Protein AF-A0A0N4WKS9-F1 (afdb_monomer)

Organism: Haemonchus placei (NCBI:txid6290)

Mean predicted aligned error: 19.22 Å

Solvent-accessible surface area (backbone atoms only — not comparable to full-atom values): 12688 Å² total; per-residue (Å²): 107,76,74,49,58,55,48,52,51,50,45,50,55,39,51,50,50,43,52,51,48,72,71,38,87,86,56,56,68,67,60,47,49,54,43,50,52,53,43,54,52,49,48,48,55,43,27,72,74,67,74,45,78,83,76,62,94,86,58,83,80,77,82,77,89,78,79,95,78,81,92,74,92,78,88,84,82,89,81,89,86,85,78,92,71,67,88,81,61,82,92,56,52,62,90,81,40,46,70,61,26,50,55,45,49,39,44,75,67,53,23,43,45,85,48,94,54,88,95,45,68,45,72,28,71,66,42,44,53,55,49,51,54,53,49,54,55,50,52,57,52,45,45,76,74,69,55,77,92,81,84,76,78,89,78,73,56,67,74,60,58,61,71,44,48,86,82,36,59,91,71,39,88,45,75,61,104,51,102,74,35,90,85,66,87,82,84,59,57,61,87,94,41,80,107

Sequence (195 aa):
MAKELEIEEQIVAQGDLVRQLKGDASASEDVKKEAIDKLLRLKLTYKEITGKEYAAPGGRKQKEKKPAAEKQEKKQDAKADGKKQTKLGIEISKDENYSEWYGQVITKAEMIEYYDVSGCYVLRPWSYAIWESIQAWFDSGIKKLGVKNCYFPMFVSNAALEREKTHIADFAPEVTEQPYSSFVAWVTRAGSSDL

Secondary structure (DSSP, 8-state):
-HHHHHHHHHHHHHHHHHHHHHH-TTS-HHHHHHHHHHHHHHHHHHHHHHSS----TT-----------------------S----TTS--S-TTT-HHHHHHHHHHHTT-EEE-SSTT-EEE-HHHHHHHHHHHHHHHHHHHHTT-------S---HHHHHHTTTT-TTTGGG-SSSS--SS-----EETTEE-

InterPro domains:
  IPR000738 WHEP-TRS domain [PF00458] (7-57)
  IPR000738 WHEP-TRS domain [PS51185] (3-60)
  IPR000738 WHEP-TRS domain [SM00991] (7-68)
  IPR004499 Proline-tRNA ligase, class IIa, archaeal-type [PTHR43382] (58-195)
  IPR009068 uS15/NS1, RNA-binding domain superfamily [SSF47060] (5-57)
  IPR045864 Class II Aminoacyl-tRNA synthetase/Biotinyl protein ligase (BPL) and lipoyl protein ligase (LPL) [G3DSA:3.30.930.10] (77-180)
  IPR045864 Class II Aminoacyl-tRNA synthetase/Biotinyl protein ligase (BPL) and lipoyl protein ligase (LPL) [SSF55681] (96-175)

pLDDT: mean 73.76, std 21.73, range [28.42, 97.94]

Structure (mmCIF, N/CA/C/O backbone):
data_AF-A0A0N4WKS9-F1
#
_entry.id   AF-A0A0N4WKS9-F1
#
loop_
_atom_site.group_PDB
_atom_site.id
_atom_site.type_symbol
_atom_site.label_atom_id
_atom_site.label_alt_id
_atom_site.label_comp_id
_atom_site.label_asym_id
_atom_site.label_entity_id
_atom_site.label_seq_id
_atom_site.pdbx_PDB_ins_code
_atom_site.Cartn_x
_atom_site.Cartn_y
_atom_site.Cartn_z
_atom_site.occupancy
_atom_site.B_iso_or_equiv
_atom_site.auth_seq_id
_atom_site.auth_comp_id
_atom_site.auth_asym_id
_atom_site.auth_atom_id
_atom_site.pdbx_PDB_model_num
ATOM 1 N N . MET A 1 1 ? -14.911 35.055 29.879 1.00 56.69 1 MET A N 1
ATOM 2 C CA . MET A 1 1 ? -16.308 34.814 30.293 1.00 56.69 1 MET A CA 1
ATOM 3 C C . MET A 1 1 ? -17.311 35.279 29.234 1.00 56.69 1 MET A C 1
ATOM 5 O O . MET A 1 1 ? -17.814 34.409 28.549 1.00 56.69 1 MET A O 1
ATOM 9 N N . ALA A 1 2 ? -17.557 36.577 28.982 1.00 66.00 2 ALA A N 1
ATOM 10 C CA . ALA A 1 2 ? -18.528 36.981 27.935 1.00 66.00 2 ALA A CA 1
ATOM 11 C C . ALA A 1 2 ? -18.122 36.556 26.502 1.00 66.00 2 ALA A C 1
ATOM 13 O O . ALA A 1 2 ? -18.908 35.943 25.794 1.00 66.00 2 ALA A O 1
ATOM 14 N N . LYS A 1 3 ? -16.855 36.784 26.120 1.00 72.44 3 LYS A N 1
ATOM 15 C CA . LYS A 1 3 ? -16.305 36.379 24.807 1.00 72.44 3 LYS A CA 1
ATOM 16 C C . LYS A 1 3 ? -16.183 34.862 24.609 1.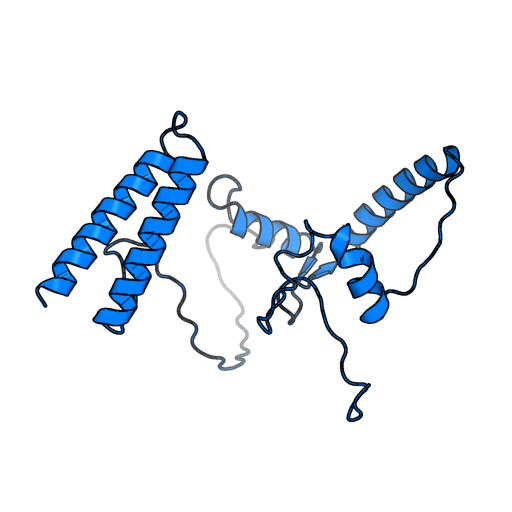00 72.44 3 LYS A C 1
ATOM 18 O O . LYS A 1 3 ? -15.998 34.405 23.495 1.00 72.44 3 LYS A O 1
ATOM 23 N N . GLU A 1 4 ? -16.215 34.097 25.694 1.00 75.31 4 GLU A N 1
ATOM 24 C CA . GLU A 1 4 ? -16.086 32.637 25.660 1.00 75.31 4 GLU A CA 1
ATOM 25 C C . GLU A 1 4 ? -17.429 32.012 25.289 1.00 75.31 4 GLU A C 1
ATOM 27 O O . GLU A 1 4 ? -17.499 31.292 24.302 1.00 75.31 4 GLU A O 1
ATOM 32 N N . LEU A 1 5 ? -18.501 32.406 25.985 1.00 75.56 5 LEU A N 1
ATOM 33 C CA . LEU A 1 5 ? -19.869 31.968 25.689 1.00 75.56 5 LEU A CA 1
ATOM 34 C C . LEU A 1 5 ? -20.301 32.319 24.255 1.00 75.56 5 LEU A C 1
ATOM 36 O O . LEU A 1 5 ? -20.922 31.501 23.586 1.00 75.56 5 LEU A O 1
ATOM 40 N N . GLU A 1 6 ? -19.915 33.497 23.757 1.00 81.31 6 GLU A N 1
ATOM 41 C CA . GLU A 1 6 ? -20.220 33.930 22.385 1.00 81.31 6 GLU A CA 1
ATOM 42 C C . GLU A 1 6 ? -19.526 33.059 21.322 1.00 81.31 6 GLU A C 1
ATOM 44 O O . GLU A 1 6 ? -20.113 32.730 20.292 1.00 81.31 6 GLU A O 1
ATOM 49 N N . ILE A 1 7 ? -18.288 32.626 21.579 1.00 83.19 7 ILE A N 1
ATOM 50 C CA . ILE A 1 7 ? -17.556 31.735 20.669 1.00 83.19 7 ILE A CA 1
ATOM 51 C C . ILE A 1 7 ? -18.105 30.308 20.747 1.00 83.19 7 ILE A C 1
ATOM 53 O O . ILE A 1 7 ? -18.199 29.639 19.719 1.00 83.19 7 ILE A O 1
ATOM 57 N N . GLU A 1 8 ? -18.508 29.839 21.929 1.00 81.56 8 GLU A N 1
ATOM 58 C CA . GLU A 1 8 ? -19.168 28.536 22.072 1.00 81.56 8 GLU A CA 1
ATOM 59 C C . GLU A 1 8 ? -20.477 28.481 21.279 1.00 81.56 8 GLU A C 1
ATOM 61 O O . GLU A 1 8 ? -20.702 27.517 20.547 1.00 81.56 8 GLU A O 1
ATOM 66 N N . GLU A 1 9 ? -21.300 29.529 21.353 1.00 83.31 9 GLU A N 1
ATOM 67 C CA . GLU A 1 9 ? -22.545 29.640 20.587 1.00 83.31 9 GLU A CA 1
ATOM 68 C C . GLU A 1 9 ? -22.283 29.641 19.072 1.00 83.31 9 GLU A C 1
ATOM 70 O O . GLU A 1 9 ? -22.940 28.912 18.324 1.00 83.31 9 GLU A O 1
ATOM 75 N N . GLN A 1 10 ? -21.252 30.363 18.615 1.00 82.94 10 GLN A N 1
ATOM 76 C CA . GLN A 1 10 ? -20.838 30.362 17.207 1.00 82.94 10 GLN A CA 1
ATOM 77 C C . GLN A 1 10 ? -20.326 28.993 16.739 1.00 82.94 10 GLN A C 1
ATOM 79 O O . GLN A 1 10 ? -20.616 28.582 15.614 1.00 82.94 10 GLN A O 1
ATOM 84 N N . ILE A 1 11 ? -19.596 28.255 17.582 1.00 84.75 11 ILE A N 1
ATOM 85 C CA . ILE A 1 11 ? -19.130 26.900 17.252 1.00 84.75 11 ILE A CA 1
ATOM 86 C C . ILE A 1 11 ? -20.309 25.929 17.139 1.00 84.75 11 ILE A C 1
ATOM 88 O O . ILE A 1 11 ? -20.314 25.091 16.232 1.00 84.75 11 ILE A O 1
ATOM 92 N N . VAL A 1 12 ? -21.306 26.031 18.024 1.00 85.06 12 VAL A N 1
ATOM 93 C CA . VAL A 1 12 ? -22.519 25.199 17.964 1.00 85.06 12 VAL A CA 1
ATOM 94 C C . VAL A 1 12 ? -23.309 25.505 16.694 1.00 85.06 12 VAL A C 1
ATOM 96 O O . VAL A 1 12 ? -23.555 24.593 15.903 1.00 85.06 12 VAL A O 1
ATOM 99 N N . ALA A 1 13 ? -23.618 26.780 16.445 1.00 85.06 13 ALA A N 1
ATOM 100 C CA . ALA A 1 13 ? -24.379 27.210 15.274 1.00 85.06 13 ALA A CA 1
ATOM 101 C C . ALA A 1 13 ? -23.690 26.807 13.958 1.00 85.06 13 ALA A C 1
ATOM 103 O O . ALA A 1 13 ? -24.323 26.254 13.056 1.00 85.06 13 ALA A O 1
ATOM 104 N N . GLN A 1 14 ? -22.370 27.002 13.866 1.00 85.12 14 GLN A N 1
ATOM 105 C CA . GLN A 1 14 ? -21.601 26.616 12.685 1.00 85.12 14 GLN A CA 1
ATOM 106 C C . GLN A 1 14 ? -21.491 25.089 12.539 1.00 85.12 14 GLN A C 1
ATOM 108 O O . GLN A 1 14 ? -21.496 24.567 11.423 1.00 85.12 14 GLN A O 1
ATOM 113 N N . GLY A 1 15 ? -21.422 24.346 13.646 1.00 85.94 15 GLY A N 1
ATOM 114 C CA . GLY A 1 15 ? -21.446 22.884 13.644 1.00 85.94 15 GLY A CA 1
ATOM 115 C C . GLY A 1 15 ? -22.772 22.306 13.136 1.00 85.94 15 GLY A C 1
ATOM 116 O O . GLY A 1 15 ? -22.772 21.296 12.427 1.00 85.94 15 GLY A O 1
ATOM 117 N N . ASP A 1 16 ? -23.893 22.951 13.453 1.00 83.75 16 ASP A N 1
ATOM 118 C CA . ASP A 1 16 ? -25.221 22.572 12.960 1.00 83.75 16 ASP A CA 1
ATOM 119 C C . ASP A 1 16 ? -25.396 22.916 11.481 1.00 83.75 16 ASP A C 1
ATOM 121 O O . ASP A 1 16 ? -25.880 22.079 10.715 1.00 83.75 16 ASP A O 1
ATOM 125 N N . LEU A 1 17 ? -24.882 24.069 11.045 1.00 82.75 17 LEU A N 1
ATOM 126 C CA . LEU A 1 17 ? -24.841 24.442 9.632 1.00 82.75 17 LEU A CA 1
ATOM 127 C C . LEU A 1 17 ? -24.030 23.434 8.800 1.00 82.75 17 LEU A C 1
ATOM 129 O O . LEU A 1 17 ? -24.482 22.991 7.748 1.00 82.75 17 LEU A O 1
ATOM 133 N N . VAL A 1 18 ? -22.863 22.994 9.287 1.00 83.62 18 VAL A N 1
ATOM 134 C CA . VAL A 1 18 ? -22.057 21.956 8.615 1.00 83.62 18 VAL A CA 1
ATOM 135 C C . VAL A 1 18 ? -22.799 20.615 8.558 1.00 83.62 18 VAL A C 1
ATOM 137 O O . VAL A 1 18 ? -22.680 19.894 7.567 1.00 83.62 18 VAL A O 1
ATOM 140 N N . ARG A 1 19 ? -23.577 20.260 9.590 1.00 82.75 19 ARG A N 1
ATOM 141 C CA . ARG A 1 19 ? -24.403 19.039 9.588 1.00 82.75 19 ARG A CA 1
ATOM 142 C C . ARG A 1 19 ? -25.545 19.120 8.574 1.00 82.75 19 ARG A C 1
ATOM 144 O O . ARG A 1 19 ? -25.772 18.142 7.867 1.00 82.75 19 ARG A O 1
ATOM 151 N N . GLN A 1 20 ? -26.201 20.273 8.456 1.00 83.12 20 GLN A N 1
ATOM 152 C CA . GLN A 1 20 ? -27.240 20.511 7.450 1.00 83.12 20 GLN A CA 1
ATOM 153 C C . GLN A 1 20 ? -26.665 20.480 6.030 1.00 83.12 20 GLN A C 1
ATOM 155 O O . GLN A 1 20 ? -27.152 19.726 5.196 1.00 83.12 20 GLN A O 1
ATOM 160 N N . LEU A 1 21 ? -25.568 21.199 5.778 1.00 84.56 21 LEU A N 1
ATOM 161 C CA . LEU A 1 21 ? -24.921 21.248 4.463 1.00 84.56 21 LEU A CA 1
ATOM 162 C C . LEU A 1 21 ? -24.329 19.901 4.030 1.00 84.56 21 LEU A C 1
ATOM 164 O O . LEU A 1 21 ? -24.223 19.637 2.839 1.00 84.56 21 LEU A O 1
ATOM 168 N N . LYS A 1 22 ? -23.946 19.027 4.970 1.00 77.62 22 LYS A N 1
ATOM 169 C CA . LYS A 1 22 ? -23.544 17.645 4.651 1.00 77.62 22 LYS A CA 1
ATOM 170 C C . LYS A 1 22 ? -24.729 16.725 4.351 1.00 77.62 22 LYS A C 1
ATOM 172 O O . LYS A 1 22 ? -24.542 15.755 3.624 1.00 77.62 22 LYS A O 1
ATOM 177 N N . GLY A 1 23 ? -25.901 17.001 4.924 1.00 76.19 23 GLY A N 1
ATOM 178 C CA . GLY A 1 23 ? -27.139 16.264 4.655 1.00 76.19 23 GLY A CA 1
ATOM 179 C C . GLY A 1 23 ? -27.860 16.722 3.385 1.00 76.19 23 GLY A C 1
ATOM 180 O O . GLY A 1 23 ? -28.619 15.948 2.810 1.00 76.19 23 GLY A O 1
ATOM 181 N N . ASP A 1 24 ? -27.609 17.952 2.935 1.00 75.12 24 ASP A N 1
ATOM 182 C CA . ASP A 1 24 ? -28.196 18.509 1.721 1.00 75.12 24 ASP A CA 1
ATOM 183 C C . ASP A 1 24 ? -27.349 18.173 0.480 1.00 75.12 24 ASP A C 1
ATOM 185 O O . ASP A 1 24 ? -26.206 18.610 0.321 1.00 75.12 24 ASP A O 1
ATOM 189 N N . ALA A 1 25 ? -27.927 17.379 -0.423 1.00 68.44 25 ALA A N 1
ATOM 190 C CA . ALA A 1 25 ? -27.301 16.970 -1.679 1.00 68.44 25 ALA A CA 1
ATOM 191 C C . ALA A 1 25 ? -27.282 18.083 -2.749 1.00 68.44 25 ALA A C 1
ATOM 193 O O . ALA A 1 25 ? -26.620 17.916 -3.771 1.00 68.44 25 ALA A O 1
ATOM 194 N N . SER A 1 26 ? -27.987 19.201 -2.531 1.00 68.88 26 SER A N 1
ATOM 195 C CA . SER A 1 26 ? -28.032 20.352 -3.448 1.00 68.88 26 SER A CA 1
ATOM 196 C C . SER A 1 26 ? -26.927 21.390 -3.201 1.00 68.88 26 SER A C 1
ATOM 198 O O . SER A 1 26 ? -26.686 22.251 -4.048 1.00 68.88 26 SER A O 1
ATOM 200 N N . ALA A 1 27 ? -26.221 21.307 -2.068 1.00 73.69 27 ALA A N 1
ATOM 201 C CA . ALA A 1 27 ? -25.137 22.223 -1.733 1.00 73.69 27 ALA A CA 1
ATOM 202 C C . ALA A 1 27 ? -23.835 21.857 -2.470 1.00 73.69 27 ALA A C 1
ATOM 204 O O . ALA A 1 27 ? -23.381 20.711 -2.411 1.00 73.69 27 ALA A O 1
ATOM 205 N N . SER A 1 28 ? -23.203 22.849 -3.113 1.00 76.06 28 SER A N 1
ATOM 206 C CA . SER A 1 28 ? -21.883 22.689 -3.743 1.00 76.06 28 SER A CA 1
ATOM 207 C C . SER A 1 28 ? -20.823 22.271 -2.716 1.00 76.06 28 SER A C 1
ATOM 209 O O . SER A 1 28 ? -20.809 22.753 -1.579 1.00 76.06 28 SER A O 1
ATOM 211 N N . GLU A 1 29 ? -19.897 21.405 -3.131 1.00 74.12 29 GLU A N 1
ATOM 212 C CA . GLU A 1 29 ? -18.756 20.959 -2.323 1.00 74.12 29 GLU A CA 1
ATOM 213 C C . GLU A 1 29 ? -17.892 22.129 -1.822 1.00 74.12 29 GLU A C 1
ATOM 215 O O . GLU A 1 29 ? -17.347 22.061 -0.719 1.00 74.12 29 GLU A O 1
ATOM 220 N N . ASP A 1 30 ? -17.828 23.235 -2.567 1.00 77.31 30 ASP A N 1
ATOM 221 C CA . ASP A 1 30 ? -17.096 24.442 -2.159 1.00 77.31 30 ASP A CA 1
ATOM 222 C C . ASP A 1 30 ? -17.726 25.103 -0.926 1.00 77.31 30 ASP A C 1
ATOM 224 O O . ASP A 1 30 ? -17.025 25.505 0.003 1.00 77.31 30 ASP A O 1
ATOM 228 N N . VAL A 1 31 ? -19.062 25.118 -0.853 1.00 77.88 31 VAL A N 1
ATOM 229 C CA . VAL A 1 31 ? -19.817 25.673 0.282 1.00 77.88 31 VAL A CA 1
ATOM 230 C C . VAL A 1 31 ? -19.648 24.791 1.523 1.00 77.88 31 VAL A C 1
ATOM 232 O O . VAL A 1 31 ? -19.523 25.296 2.641 1.00 77.88 31 VAL A O 1
ATOM 235 N N . LYS A 1 32 ? -19.572 23.464 1.342 1.00 81.00 32 LYS A N 1
ATOM 236 C CA . LYS A 1 32 ? -19.292 22.521 2.437 1.00 81.00 32 LYS A CA 1
ATOM 237 C C . LYS A 1 32 ? -17.881 22.723 2.993 1.00 81.00 32 LYS A C 1
ATOM 239 O O . LYS A 1 32 ? -17.714 22.749 4.214 1.00 81.00 32 LYS A O 1
ATOM 244 N N . LYS A 1 33 ? -16.882 22.893 2.120 1.00 84.31 33 LYS A N 1
ATOM 245 C CA . LYS A 1 33 ? -15.488 23.161 2.513 1.00 84.31 33 LYS A CA 1
ATOM 246 C C . LYS A 1 33 ? -15.354 24.496 3.240 1.00 84.31 33 LYS A C 1
ATOM 248 O O . LYS A 1 33 ? -14.791 24.526 4.330 1.00 84.31 33 LYS A O 1
ATOM 253 N N . GLU A 1 34 ? -15.955 25.566 2.722 1.00 86.19 34 GLU A N 1
ATOM 254 C CA . GLU A 1 34 ? -15.916 26.885 3.366 1.00 86.19 34 GLU A CA 1
ATOM 255 C C . GLU A 1 34 ? -16.556 26.861 4.768 1.00 86.19 34 GLU A C 1
ATOM 257 O O . GLU A 1 34 ? -16.030 27.447 5.720 1.00 86.19 34 GLU A O 1
ATOM 262 N N . ALA A 1 35 ? -17.672 26.143 4.930 1.00 82.31 35 ALA A N 1
ATOM 263 C CA . ALA A 1 35 ? -18.332 25.999 6.224 1.00 82.31 35 ALA A CA 1
ATOM 264 C C . ALA A 1 35 ? -17.487 25.201 7.238 1.00 82.31 35 ALA A C 1
ATOM 266 O O . ALA A 1 35 ? -17.470 25.555 8.423 1.00 82.31 35 ALA A O 1
ATOM 267 N N . ILE A 1 36 ? -16.772 24.164 6.780 1.00 81.25 36 ILE A N 1
ATOM 268 C CA . ILE A 1 36 ? -15.832 23.377 7.596 1.00 81.25 36 ILE A CA 1
ATOM 269 C C . ILE A 1 36 ? -14.626 24.230 8.015 1.00 81.25 36 ILE A C 1
ATOM 271 O O . ILE A 1 36 ? -14.256 24.214 9.190 1.00 81.25 36 ILE A O 1
ATOM 275 N N . ASP A 1 37 ? -14.061 25.021 7.105 1.00 86.88 37 ASP A N 1
ATOM 276 C CA . ASP A 1 37 ? -12.925 25.903 7.395 1.00 86.88 37 ASP A CA 1
ATOM 277 C C . ASP A 1 37 ? -13.285 26.979 8.423 1.00 86.88 37 ASP A C 1
ATOM 279 O O . ASP A 1 37 ? -12.521 27.237 9.358 1.00 86.88 37 ASP A O 1
ATOM 283 N N . LYS A 1 38 ? -14.484 27.567 8.315 1.00 87.94 38 LYS A N 1
ATOM 284 C CA . LYS A 1 38 ? -15.010 28.497 9.328 1.00 87.94 38 LYS A CA 1
ATOM 285 C C . LYS A 1 38 ? -15.132 27.827 10.699 1.00 87.94 38 LYS A C 1
ATOM 287 O O . LYS A 1 38 ? -14.727 28.419 11.697 1.00 87.94 38 LYS A O 1
ATOM 292 N N . LEU A 1 39 ? -15.609 26.581 10.759 1.00 85.94 39 LEU A N 1
ATOM 293 C CA . LEU A 1 39 ? -15.708 25.824 12.013 1.00 85.94 39 LEU A CA 1
ATOM 294 C C . LEU A 1 39 ? -14.329 25.534 12.632 1.00 85.94 39 LEU A C 1
ATOM 296 O O . LEU A 1 39 ? -14.174 25.611 13.850 1.00 85.94 39 LEU A O 1
ATOM 300 N N . LEU A 1 40 ? -13.324 25.212 11.813 1.00 86.00 40 LEU A N 1
ATOM 301 C CA . LEU A 1 40 ? -11.952 24.976 12.277 1.00 86.00 40 LEU A CA 1
ATOM 302 C C . LEU A 1 40 ? -11.318 26.250 12.843 1.00 86.00 40 LEU A C 1
ATOM 304 O O . LEU A 1 40 ? -10.719 26.204 13.916 1.00 86.00 40 LEU A O 1
ATOM 308 N N . ARG A 1 41 ? -11.511 27.395 12.178 1.00 87.12 41 ARG A N 1
ATOM 309 C CA . ARG A 1 41 ? -11.040 28.700 12.669 1.00 87.12 41 ARG A CA 1
ATOM 310 C C . ARG A 1 41 ? -11.684 29.076 14.001 1.00 87.12 41 ARG A C 1
ATOM 312 O O . ARG A 1 41 ? -10.970 29.477 14.910 1.00 87.12 41 ARG A O 1
ATOM 319 N N . LEU A 1 42 ? -12.996 28.876 14.147 1.00 85.94 42 LEU A N 1
ATOM 320 C CA . LEU A 1 42 ? -13.704 29.144 15.406 1.00 85.94 42 LEU A CA 1
ATOM 321 C C . LEU A 1 42 ? -13.217 28.248 16.559 1.00 85.94 42 LEU A C 1
ATOM 323 O O . LEU A 1 42 ? -13.104 28.691 17.697 1.00 85.94 42 LEU A O 1
ATOM 327 N N . LYS A 1 43 ? -12.865 26.989 16.278 1.00 85.12 43 LYS A N 1
ATOM 328 C CA . LYS A 1 43 ? -12.268 26.097 17.288 1.00 85.12 43 LYS A CA 1
ATOM 329 C C . LYS A 1 43 ? -10.845 26.501 17.676 1.00 85.12 43 LYS A C 1
ATOM 331 O O . LYS A 1 43 ? -10.466 26.320 18.832 1.00 85.12 43 LYS A O 1
ATOM 336 N N . LEU A 1 44 ? -10.067 27.041 16.737 1.00 84.38 44 LEU A N 1
ATOM 337 C CA . LEU A 1 44 ? -8.739 27.591 17.020 1.00 84.38 44 LEU A CA 1
ATOM 338 C C . LEU A 1 44 ? -8.834 28.841 17.899 1.00 84.38 44 LEU A C 1
ATOM 340 O O . LEU A 1 44 ? -8.162 28.896 18.925 1.00 84.38 44 LEU A O 1
ATOM 344 N N . THR A 1 45 ? -9.727 29.781 17.579 1.00 82.00 45 THR A N 1
ATOM 345 C CA . THR A 1 45 ? -9.922 30.988 18.399 1.00 82.00 45 THR A CA 1
ATOM 346 C C . THR A 1 45 ? -10.440 30.652 19.798 1.00 82.00 45 THR A C 1
ATOM 348 O O . THR A 1 45 ? -10.005 31.255 20.778 1.00 82.00 45 THR A O 1
ATOM 351 N N . TYR A 1 46 ? -11.295 29.632 19.936 1.00 81.00 46 TYR A N 1
ATOM 352 C CA . TYR A 1 46 ? -11.685 29.117 21.250 1.00 81.00 46 TYR A CA 1
ATOM 353 C C . TYR A 1 46 ? -10.494 28.558 22.039 1.00 81.00 46 TYR A C 1
ATOM 355 O O . TYR A 1 46 ? -10.352 28.860 23.225 1.00 81.00 46 TYR A O 1
ATOM 363 N N . LYS A 1 47 ? -9.611 27.785 21.390 1.00 84.69 47 LYS A N 1
ATOM 364 C CA . LYS A 1 47 ? -8.401 27.222 22.015 1.00 84.69 47 LYS A CA 1
ATOM 365 C C . LYS A 1 47 ? -7.423 28.311 22.460 1.00 84.69 47 LYS A C 1
ATOM 367 O O . LYS A 1 47 ? -6.831 28.183 23.527 1.00 84.69 47 LYS A O 1
ATOM 372 N N . GLU A 1 48 ? -7.284 29.384 21.686 1.00 82.50 48 GLU A N 1
ATOM 373 C CA . GLU A 1 48 ? -6.443 30.538 22.027 1.00 82.50 48 GLU A CA 1
ATOM 374 C C . GLU A 1 48 ? -6.980 31.321 23.233 1.00 82.50 48 GLU A C 1
ATOM 376 O O . GLU A 1 48 ? -6.204 31.767 24.075 1.00 82.50 48 GLU A O 1
ATOM 381 N N . ILE A 1 49 ? -8.304 31.464 23.343 1.00 78.38 49 ILE A N 1
ATOM 382 C CA . ILE A 1 49 ? -8.937 32.275 24.393 1.00 78.38 49 ILE A CA 1
ATOM 383 C C . ILE A 1 49 ? -9.100 31.502 25.705 1.00 78.38 49 ILE A C 1
ATOM 385 O O . ILE A 1 49 ? -8.942 32.078 26.781 1.00 78.38 49 ILE A O 1
ATOM 389 N N . THR A 1 50 ? -9.423 30.210 25.638 1.00 73.06 50 THR A N 1
ATOM 390 C CA . THR A 1 50 ? -9.722 29.392 26.828 1.00 73.06 50 THR A CA 1
ATOM 391 C C . THR A 1 50 ? -8.555 28.509 27.265 1.00 73.06 50 THR A C 1
ATOM 393 O O . THR A 1 50 ? -8.560 27.976 28.376 1.00 73.06 50 THR A O 1
ATOM 396 N N . GLY A 1 51 ? -7.559 28.313 26.393 1.00 73.12 51 GLY A N 1
ATOM 397 C CA . GLY A 1 51 ? -6.479 27.348 26.599 1.00 73.12 51 GLY A CA 1
ATOM 398 C C . GLY A 1 51 ? -6.947 25.886 26.611 1.00 73.12 51 GLY A C 1
ATOM 399 O O . GLY A 1 51 ? -6.145 24.996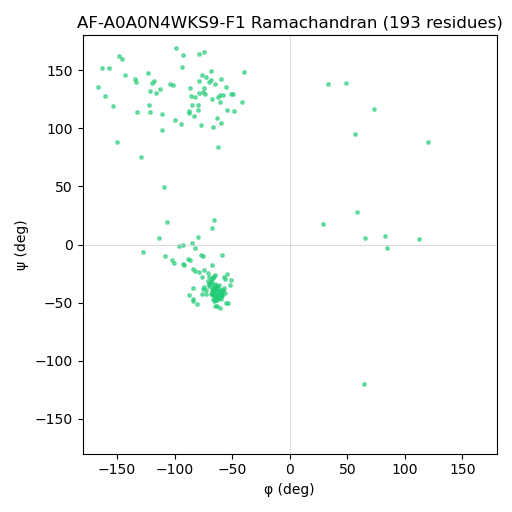 26.898 1.00 73.12 51 GLY A O 1
ATOM 400 N N . LYS A 1 52 ? -8.229 25.617 26.324 1.00 72.50 52 LYS A N 1
ATOM 401 C CA . LYS A 1 52 ? -8.844 24.284 26.320 1.00 72.50 52 LYS A CA 1
ATOM 402 C C . LYS A 1 52 ? -9.457 23.996 24.955 1.00 72.50 52 LYS A C 1
ATOM 404 O O . LYS A 1 52 ? -9.918 24.892 24.255 1.00 72.50 52 LYS A O 1
ATOM 409 N N . GLU A 1 53 ? -9.450 22.730 24.552 1.00 74.31 53 GLU A N 1
ATOM 410 C CA . GLU A 1 53 ? -10.132 22.331 23.321 1.00 74.31 53 GLU A CA 1
ATOM 411 C C . GLU A 1 53 ? -11.645 22.310 23.543 1.00 74.31 53 GLU A C 1
ATOM 413 O O . GLU A 1 53 ? -12.124 21.793 24.554 1.00 74.31 53 GLU A O 1
ATOM 418 N N . TYR A 1 54 ? -12.396 22.878 22.593 1.00 69.44 54 TYR A N 1
ATOM 419 C CA . TYR A 1 54 ? -13.854 22.905 22.655 1.00 69.44 54 TYR A CA 1
ATOM 420 C C . TYR A 1 54 ? -14.415 21.477 22.615 1.00 69.44 54 TYR A C 1
ATOM 422 O O . TYR A 1 54 ? -14.385 20.808 21.576 1.00 69.44 54 TYR A O 1
ATOM 430 N N . ALA A 1 55 ? -14.950 21.021 23.746 1.00 66.69 55 ALA A N 1
ATOM 431 C CA . ALA A 1 55 ? -15.628 19.740 23.868 1.00 66.69 55 ALA A CA 1
ATOM 432 C C . ALA A 1 55 ? -17.134 19.947 23.676 1.00 66.69 55 ALA A C 1
ATOM 434 O O . ALA A 1 55 ? -17.828 20.420 24.572 1.00 66.69 55 ALA A O 1
ATOM 435 N N . ALA A 1 56 ? -17.648 19.579 22.501 1.00 64.38 56 ALA A N 1
ATOM 436 C CA . ALA A 1 56 ? -19.078 19.668 22.227 1.00 64.38 56 ALA A CA 1
ATOM 437 C C . ALA A 1 56 ? -19.872 18.783 23.216 1.00 64.38 56 ALA A C 1
ATOM 439 O O . ALA A 1 56 ? -19.572 17.583 23.319 1.00 64.38 56 ALA A O 1
ATOM 440 N N . PRO A 1 57 ? -20.902 19.311 23.903 1.00 45.91 57 PRO A N 1
ATOM 441 C CA . PRO A 1 57 ? -21.770 18.502 24.748 1.00 45.91 57 PRO A CA 1
ATOM 442 C C . PRO A 1 57 ? -22.560 17.530 23.857 1.00 45.91 57 PRO A C 1
ATOM 444 O O . PRO A 1 57 ? -23.498 17.912 23.166 1.00 45.91 57 PRO A O 1
ATOM 447 N N . GLY A 1 58 ? -22.121 16.266 23.817 1.00 54.88 58 GLY A N 1
ATOM 448 C CA . GLY A 1 58 ? -22.737 15.190 23.023 1.00 54.88 58 GLY A CA 1
ATOM 449 C C . GLY A 1 58 ? -21.908 14.641 21.851 1.00 54.88 58 GLY A C 1
ATOM 450 O O . GLY A 1 58 ? -22.392 13.774 21.126 1.00 54.88 58 GLY A O 1
ATOM 451 N N . GLY A 1 59 ? -20.661 15.082 21.654 1.00 38.31 59 GLY A N 1
ATOM 452 C CA . GLY A 1 59 ? -19.751 14.513 20.648 1.00 38.31 59 GLY A CA 1
ATOM 453 C C . GLY A 1 59 ? -18.956 13.306 21.168 1.00 38.31 59 GLY A C 1
ATOM 454 O O . GLY A 1 59 ? -18.413 13.351 22.270 1.00 38.31 59 GLY A O 1
ATOM 455 N N . ARG A 1 60 ? -18.865 12.228 20.368 1.00 34.53 60 ARG A N 1
ATOM 456 C CA . ARG A 1 60 ? -17.999 11.049 20.604 1.00 34.53 60 ARG A CA 1
ATOM 457 C C . ARG A 1 60 ? -16.623 11.487 21.121 1.00 34.53 60 ARG A C 1
ATOM 459 O O . ARG A 1 60 ? -15.925 12.229 20.435 1.00 34.53 60 ARG A O 1
ATOM 466 N N . LYS A 1 61 ? -16.240 10.984 22.303 1.00 31.08 61 LYS A N 1
ATOM 467 C CA . LYS A 1 61 ? -14.925 11.206 22.920 1.00 31.08 61 LYS A CA 1
ATOM 468 C C . LYS A 1 61 ? -13.812 10.938 21.906 1.00 31.08 61 LYS A C 1
ATOM 470 O O . LYS A 1 61 ? -13.613 9.805 21.466 1.00 31.08 61 LYS A O 1
ATOM 475 N N . GLN A 1 62 ? -13.084 11.992 21.574 1.00 32.41 62 GLN A N 1
ATOM 476 C CA . GLN A 1 62 ? -11.775 11.924 20.948 1.00 32.41 62 GLN A CA 1
ATOM 477 C C . GLN A 1 62 ? -10.858 11.155 21.914 1.00 32.41 62 GLN A C 1
ATOM 479 O O . GLN A 1 62 ? -10.783 11.488 23.096 1.00 32.41 62 GLN A O 1
ATOM 484 N N . LYS A 1 63 ? -10.252 10.054 21.447 1.00 29.67 63 LYS A N 1
ATOM 485 C CA . LYS A 1 63 ? -9.336 9.223 22.243 1.00 29.67 63 LYS A CA 1
ATOM 486 C C . LYS A 1 63 ? -8.148 10.075 22.696 1.00 29.67 63 LYS A C 1
ATOM 488 O O . LYS A 1 63 ? -7.244 10.348 21.910 1.00 29.67 63 LYS A O 1
ATOM 493 N N . GLU A 1 64 ? -8.141 10.447 23.970 1.00 30.67 64 GLU A N 1
ATOM 494 C CA . GLU A 1 64 ? -6.944 10.896 24.672 1.00 30.67 64 GLU A CA 1
ATOM 495 C C . GLU A 1 64 ? -5.927 9.745 24.712 1.00 30.67 64 GLU A C 1
ATOM 497 O O . GLU A 1 64 ? -6.234 8.625 25.129 1.00 30.67 64 GLU A O 1
ATOM 502 N N . LYS A 1 65 ? -4.698 10.020 24.265 1.00 37.56 65 LYS A N 1
ATOM 503 C CA . LYS A 1 65 ? -3.540 9.157 24.514 1.00 37.56 65 LYS A CA 1
ATOM 504 C C . LYS A 1 65 ? -3.215 9.191 26.009 1.00 37.56 65 LYS A C 1
ATOM 506 O O . LYS A 1 65 ? -2.931 10.256 26.550 1.00 37.56 65 LYS A O 1
ATOM 511 N N . LYS A 1 66 ? -3.151 8.024 26.648 1.00 28.80 66 LYS A N 1
ATOM 512 C CA . LYS A 1 66 ? -2.401 7.807 27.895 1.00 28.80 66 LYS A CA 1
ATOM 513 C C . LYS A 1 66 ? -1.803 6.388 27.916 1.00 28.80 66 LYS A C 1
ATOM 515 O O . LYS A 1 66 ? -2.193 5.573 27.084 1.00 28.80 66 LYS A O 1
ATOM 520 N N . PRO A 1 67 ? -0.767 6.141 28.737 1.00 30.08 67 PRO A N 1
ATOM 521 C CA . PRO A 1 67 ? 0.524 5.630 28.291 1.00 30.08 67 PRO A CA 1
ATOM 522 C C . PRO A 1 67 ? 0.654 4.120 28.501 1.00 30.08 67 PRO A C 1
ATOM 524 O O . PRO A 1 67 ? -0.153 3.498 29.185 1.00 30.08 67 PRO A O 1
ATOM 527 N N . ALA A 1 68 ? 1.710 3.560 27.915 1.00 39.19 68 ALA A N 1
ATOM 528 C CA . ALA A 1 68 ? 2.113 2.171 28.062 1.00 39.19 68 ALA A CA 1
ATOM 529 C C . ALA A 1 68 ? 2.223 1.732 29.534 1.00 39.19 68 ALA A C 1
ATOM 531 O O . ALA A 1 68 ? 2.933 2.365 30.314 1.00 39.19 68 ALA A O 1
ATOM 532 N N . ALA A 1 69 ? 1.589 0.605 29.868 1.00 31.98 69 ALA A N 1
ATOM 533 C CA . ALA A 1 69 ? 1.981 -0.251 30.981 1.00 31.98 69 ALA A CA 1
ATOM 534 C C . ALA A 1 69 ? 1.538 -1.708 30.740 1.00 31.98 69 ALA A C 1
ATOM 536 O O . ALA A 1 69 ? 0.356 -2.008 30.608 1.00 31.98 69 ALA A O 1
ATOM 537 N N . GLU A 1 70 ? 2.558 -2.565 30.703 1.00 28.88 70 GLU A N 1
ATOM 538 C CA . GLU A 1 70 ? 2.651 -3.884 31.336 1.00 28.88 70 GLU A CA 1
ATOM 539 C C . GLU A 1 70 ? 1.871 -5.095 30.794 1.00 28.88 70 GLU A C 1
ATOM 541 O O . GLU A 1 70 ? 0.653 -5.236 30.861 1.00 28.88 70 GLU A O 1
ATOM 546 N N . LYS A 1 71 ? 2.695 -6.057 30.358 1.00 38.91 71 LYS A N 1
ATOM 547 C CA . LYS A 1 71 ? 2.410 -7.481 30.218 1.00 38.91 71 LYS A CA 1
ATOM 548 C C . LYS A 1 71 ? 1.782 -8.038 31.498 1.00 38.91 71 LYS A C 1
ATOM 550 O O . LYS A 1 71 ? 2.394 -7.968 32.561 1.00 38.91 71 LYS A O 1
ATOM 555 N N . GLN A 1 72 ? 0.665 -8.741 31.354 1.00 30.83 72 GLN A N 1
ATOM 556 C CA . GLN A 1 72 ? 0.288 -9.808 32.273 1.00 30.83 72 GLN A CA 1
ATOM 557 C C . GLN A 1 72 ? -0.134 -11.042 31.479 1.00 30.83 72 GLN A C 1
ATOM 559 O O . GLN A 1 72 ? -1.145 -11.053 30.780 1.00 30.83 72 GLN A O 1
ATOM 564 N N . GLU A 1 73 ? 0.667 -12.095 31.613 1.00 38.34 73 GLU A N 1
ATOM 565 C CA . GLU A 1 73 ? 0.200 -13.465 31.461 1.00 38.34 73 GLU A CA 1
ATOM 566 C C . GLU A 1 73 ? -0.810 -13.774 32.574 1.00 38.34 73 GLU A C 1
ATOM 568 O O . GLU A 1 73 ? -0.547 -13.480 33.742 1.00 38.34 73 GLU A O 1
ATOM 573 N N . LYS A 1 74 ? -1.904 -14.470 32.242 1.00 28.42 74 LYS A N 1
ATOM 574 C CA . LYS A 1 74 ? -2.363 -15.626 33.027 1.00 28.42 74 LYS A CA 1
ATOM 575 C C . LYS A 1 74 ? -3.414 -16.453 32.289 1.00 28.42 74 LYS A C 1
ATOM 577 O O . LYS A 1 74 ? -4.366 -15.938 31.714 1.00 28.42 74 LYS A O 1
ATOM 582 N N . LYS A 1 75 ? -3.195 -17.767 32.383 1.00 34.50 75 LYS A N 1
ATOM 583 C CA . LYS A 1 75 ? -4.130 -18.879 32.175 1.00 34.50 75 LYS A CA 1
ATOM 584 C C . LYS A 1 75 ? -5.527 -18.599 32.737 1.00 34.50 75 LYS A C 1
ATOM 586 O O . LYS A 1 75 ? -5.617 -18.080 33.847 1.00 34.50 75 LYS A O 1
ATOM 591 N N . GLN A 1 76 ? -6.552 -19.160 32.091 1.00 30.30 76 GLN A N 1
ATOM 592 C CA . GLN A 1 76 ? -7.614 -19.883 32.801 1.00 30.30 76 GLN A CA 1
ATOM 593 C C . GLN A 1 76 ? -8.404 -20.833 31.885 1.00 30.30 76 GLN A C 1
ATOM 595 O O . GLN A 1 76 ? -8.912 -20.441 30.836 1.00 30.30 76 GLN A O 1
ATOM 600 N N . ASP A 1 77 ? -8.496 -22.084 32.337 1.00 31.41 77 ASP A N 1
ATOM 601 C CA . ASP A 1 77 ? -9.416 -23.127 31.888 1.00 31.41 77 ASP A CA 1
ATOM 602 C C . ASP A 1 77 ? -10.828 -22.934 32.490 1.00 31.41 77 ASP A C 1
ATOM 604 O O . ASP A 1 77 ? -10.937 -22.619 33.671 1.00 31.41 77 ASP A O 1
ATOM 608 N N . ALA A 1 78 ? -11.855 -23.203 31.659 1.00 31.83 78 ALA A N 1
ATOM 609 C CA . ALA A 1 78 ? -13.205 -23.788 31.889 1.00 31.83 78 ALA A CA 1
ATOM 610 C C . ALA A 1 78 ? -14.120 -23.258 33.044 1.00 31.83 78 ALA A C 1
ATOM 612 O O . ALA A 1 78 ? -13.674 -23.074 34.163 1.00 31.83 78 ALA A O 1
ATOM 613 N N . LYS A 1 79 ? -15.453 -23.063 32.919 1.00 31.03 79 LYS A N 1
ATOM 614 C CA . LYS A 1 79 ? -16.535 -23.745 32.159 1.00 31.03 79 LYS A CA 1
ATOM 615 C C . LYS A 1 79 ? -17.772 -22.836 31.904 1.00 31.03 79 LYS A C 1
ATOM 617 O O . LYS A 1 79 ? -18.076 -22.001 32.743 1.00 31.03 79 LYS A O 1
ATOM 622 N N . ALA A 1 80 ? -18.458 -23.145 30.784 1.00 30.69 80 ALA A N 1
ATOM 623 C CA . ALA A 1 80 ? -19.902 -23.164 30.409 1.00 30.69 80 ALA A CA 1
ATOM 624 C C . ALA A 1 80 ? -20.899 -22.133 31.008 1.00 30.69 80 ALA A C 1
ATOM 626 O O . ALA A 1 80 ? -20.896 -21.901 32.204 1.00 30.69 80 ALA A O 1
ATOM 627 N N . ASP A 1 81 ? -21.843 -21.536 30.265 1.00 28.69 81 ASP A N 1
ATOM 628 C CA . ASP A 1 81 ? -22.716 -22.110 29.226 1.00 28.69 81 ASP A CA 1
ATOM 629 C C . ASP A 1 81 ? -23.364 -21.008 28.342 1.00 28.69 81 ASP A C 1
ATOM 631 O O . ASP A 1 81 ? -23.591 -19.897 28.816 1.00 28.69 81 ASP A O 1
ATOM 635 N N . GLY A 1 82 ? -23.680 -21.319 27.073 1.00 32.53 82 GLY A N 1
ATOM 636 C CA . GLY A 1 82 ? -24.487 -20.462 26.178 1.00 32.53 82 GLY A CA 1
ATOM 637 C C . GLY A 1 82 ? -23.809 -19.994 24.877 1.00 32.53 82 GLY A C 1
ATOM 638 O O . GLY A 1 82 ? -23.253 -18.906 24.816 1.00 32.53 82 GLY A O 1
ATOM 639 N N . LYS A 1 83 ? -23.927 -20.806 23.811 1.00 32.19 83 LYS A N 1
ATOM 640 C CA . LYS A 1 83 ? -23.484 -20.572 22.411 1.00 32.19 83 LYS A CA 1
ATOM 641 C C . LYS A 1 83 ? -21.988 -20.258 22.231 1.00 32.19 83 LYS A C 1
ATOM 643 O O . LYS A 1 83 ? -21.559 -19.111 22.231 1.00 32.19 83 LYS A O 1
ATOM 648 N N . LYS A 1 84 ? -21.194 -21.298 21.928 1.00 36.62 84 LYS A N 1
ATOM 649 C CA . LYS A 1 84 ? -19.849 -21.160 21.338 1.00 36.62 84 LYS A CA 1
ATOM 650 C C . LYS A 1 84 ? -19.948 -20.502 19.957 1.00 36.62 84 LYS A C 1
ATOM 652 O O . LYS A 1 84 ? -19.954 -21.180 18.935 1.00 36.62 84 LYS A O 1
ATOM 657 N N . GLN A 1 85 ? -20.007 -19.179 19.928 1.00 46.28 85 GLN A N 1
ATOM 658 C CA . GLN A 1 85 ? -19.640 -18.415 18.752 1.00 46.28 85 GLN A CA 1
ATOM 659 C C . GLN A 1 85 ? -18.113 -18.410 18.732 1.00 46.28 85 GLN A C 1
ATOM 661 O O . GLN A 1 85 ? -17.458 -17.776 19.556 1.00 46.28 85 GLN A O 1
ATOM 666 N N . THR A 1 86 ? -17.525 -19.230 17.868 1.00 44.47 86 THR A N 1
ATOM 667 C CA . THR A 1 86 ? -16.082 -19.223 17.645 1.00 44.47 86 THR A CA 1
ATOM 668 C C . THR A 1 86 ? -15.670 -17.798 17.282 1.00 44.47 86 THR A C 1
ATOM 670 O O . THR A 1 86 ? -16.084 -17.295 16.237 1.00 44.47 86 THR A O 1
ATOM 673 N N . LYS A 1 87 ? -14.848 -17.151 18.117 1.00 60.50 87 LYS A N 1
ATOM 674 C CA . LYS A 1 87 ? -14.331 -15.775 17.942 1.00 60.50 87 LYS A CA 1
ATOM 675 C C . LYS A 1 87 ? -13.389 -15.607 16.725 1.00 60.50 87 LYS A C 1
ATOM 677 O O . LYS A 1 87 ? -12.570 -14.701 16.665 1.00 60.50 87 LYS A O 1
ATOM 682 N N . LEU A 1 88 ? -13.482 -16.527 15.769 1.00 67.19 88 LEU A N 1
ATOM 683 C CA . LEU A 1 88 ? -12.786 -16.547 14.486 1.00 67.19 88 LEU A CA 1
ATOM 684 C C . LEU A 1 88 ? -13.526 -15.705 13.429 1.00 67.19 88 LEU A C 1
ATOM 686 O O . LEU A 1 88 ? -12.921 -15.291 12.448 1.00 67.19 88 LEU A O 1
ATOM 690 N N . GLY A 1 89 ? -14.824 -15.441 13.623 1.00 75.62 89 GLY A N 1
ATOM 691 C CA . GLY A 1 89 ? -15.640 -14.660 12.689 1.00 75.62 89 GLY A CA 1
ATOM 692 C C . GLY A 1 89 ? -15.436 -13.147 12.801 1.00 75.62 89 GLY A C 1
ATOM 693 O O . GLY A 1 89 ? -14.904 -12.642 13.790 1.00 75.62 89 GLY A O 1
ATOM 694 N N . ILE A 1 90 ? -15.881 -12.410 11.783 1.00 87.50 90 ILE A N 1
ATOM 695 C CA . ILE A 1 90 ? -15.958 -10.942 11.804 1.00 87.50 90 ILE A CA 1
ATOM 696 C C . ILE A 1 90 ? -17.136 -10.541 12.699 1.00 87.50 90 ILE A C 1
ATOM 698 O O . ILE A 1 90 ? -18.230 -11.081 12.555 1.00 87.50 90 ILE A O 1
ATOM 702 N N . GLU A 1 91 ? -16.902 -9.639 13.650 1.00 83.56 91 GLU A N 1
ATOM 703 C CA . GLU A 1 91 ? -17.871 -9.325 14.714 1.00 83.56 91 GLU A CA 1
ATOM 704 C C . GLU A 1 91 ? -18.805 -8.160 14.356 1.00 83.56 91 GLU A C 1
ATOM 706 O O . GLU A 1 91 ? -19.851 -8.002 14.973 1.00 83.56 91 GLU A O 1
ATOM 711 N N . ILE A 1 92 ? -18.436 -7.350 13.362 1.00 86.31 92 ILE A N 1
ATOM 712 C CA . ILE A 1 92 ? -19.096 -6.082 13.026 1.00 86.31 92 ILE A CA 1
ATOM 713 C C . ILE A 1 92 ? -19.659 -6.157 11.614 1.00 86.31 92 ILE A C 1
ATOM 715 O O . ILE A 1 92 ? -19.008 -6.703 10.724 1.00 86.31 92 ILE A O 1
ATOM 719 N N . SER A 1 93 ? -20.852 -5.605 11.392 1.00 88.06 93 SER A N 1
ATOM 720 C CA . SER A 1 93 ? -21.416 -5.503 10.046 1.00 88.06 93 SER A CA 1
ATOM 721 C C . SER A 1 93 ? -20.755 -4.378 9.246 1.00 88.06 93 SER A C 1
ATOM 723 O O . SER A 1 93 ? -20.429 -3.314 9.779 1.00 88.06 93 SER A O 1
ATOM 725 N N . LYS A 1 94 ? -20.609 -4.588 7.934 1.00 89.62 94 LYS A N 1
ATOM 726 C CA . LYS A 1 94 ? -20.040 -3.605 7.003 1.00 89.62 94 LYS A CA 1
ATOM 727 C C . LYS A 1 94 ? -20.807 -2.277 7.018 1.00 89.62 94 LYS A C 1
ATOM 729 O O . LYS A 1 94 ? -20.184 -1.223 6.919 1.00 89.62 94 LYS A O 1
ATOM 734 N N . ASP A 1 95 ? -22.129 -2.343 7.160 1.00 92.50 95 ASP A N 1
ATOM 735 C CA . ASP A 1 95 ? -23.014 -1.175 7.093 1.00 92.50 95 ASP A CA 1
ATOM 736 C C . ASP A 1 95 ? -23.021 -0.354 8.393 1.00 92.50 95 ASP A C 1
ATOM 738 O O . ASP A 1 95 ? -23.311 0.839 8.376 1.00 92.50 95 ASP A O 1
ATOM 742 N N . GLU A 1 96 ? -22.671 -0.970 9.526 1.00 90.62 96 GLU A N 1
ATOM 743 C CA . GLU A 1 96 ? -22.667 -0.308 10.836 1.00 90.62 96 GLU A CA 1
ATOM 744 C C . GLU A 1 96 ? -21.369 0.461 11.085 1.00 90.62 96 GLU A C 1
ATOM 746 O O . GLU A 1 96 ? -21.381 1.617 11.516 1.00 90.62 96 GLU A O 1
ATOM 751 N N . ASN A 1 97 ? -20.229 -0.188 10.837 1.00 91.38 97 ASN A N 1
ATOM 752 C CA . ASN A 1 97 ? -18.916 0.414 11.028 1.00 91.38 97 ASN A CA 1
ATOM 753 C C . ASN A 1 97 ? -17.903 -0.182 10.049 1.00 91.38 97 ASN A C 1
ATOM 755 O O . ASN A 1 97 ? -17.175 -1.131 10.352 1.00 91.38 97 ASN A O 1
ATOM 759 N N . TYR A 1 98 ? -17.835 0.439 8.873 1.00 91.94 98 TYR A N 1
ATOM 760 C CA . TYR A 1 98 ? -16.948 0.035 7.790 1.00 91.94 98 TYR A CA 1
ATOM 761 C C . TYR A 1 98 ? -15.468 -0.005 8.194 1.00 91.94 98 TYR A C 1
ATOM 763 O O . TYR A 1 98 ? -14.758 -0.935 7.820 1.00 91.94 98 TYR A O 1
ATOM 771 N N . SER A 1 99 ? -14.986 0.982 8.956 1.00 90.69 99 SER A N 1
ATOM 772 C CA . SER A 1 99 ? -13.565 1.082 9.310 1.00 90.69 99 SER A CA 1
ATOM 773 C C . SER A 1 99 ? -13.111 -0.081 10.187 1.00 90.69 99 SER A C 1
ATOM 775 O O . SER A 1 99 ? -12.055 -0.667 9.950 1.00 90.69 99 SER A O 1
ATOM 777 N N . GLU A 1 100 ? -13.915 -0.433 11.188 1.00 89.69 100 GLU A N 1
ATOM 778 C CA . GLU A 1 100 ? -13.595 -1.533 12.095 1.00 89.69 100 GLU A CA 1
ATOM 779 C C . GLU A 1 100 ? -13.830 -2.893 11.433 1.00 89.69 100 GLU A C 1
ATOM 781 O O . GLU A 1 100 ? -13.003 -3.793 11.577 1.00 89.69 100 GLU A O 1
ATOM 786 N N . TRP A 1 101 ? -14.889 -3.019 10.626 1.00 93.94 101 TRP A N 1
ATOM 787 C CA . TRP A 1 101 ? -15.116 -4.187 9.776 1.00 93.94 101 TRP A CA 1
ATOM 788 C C . TRP A 1 101 ? -13.921 -4.453 8.853 1.00 93.94 101 TRP A C 1
ATOM 790 O O . TRP A 1 101 ? -13.395 -5.563 8.839 1.00 93.94 101 TRP A O 1
ATOM 800 N N . TYR A 1 102 ? -13.441 -3.431 8.138 1.00 93.25 102 TYR A N 1
ATOM 801 C CA . TYR A 1 102 ? -12.307 -3.555 7.222 1.00 93.25 102 TYR A CA 1
ATOM 802 C C . TYR A 1 102 ? -11.036 -3.987 7.958 1.00 93.25 102 TYR A C 1
ATOM 804 O O . TYR A 1 102 ? -10.379 -4.936 7.532 1.00 93.25 102 TYR A O 1
ATOM 812 N N . GLY A 1 103 ? -10.736 -3.356 9.100 1.00 91.38 103 GLY A N 1
ATOM 813 C CA . GLY A 1 103 ? -9.602 -3.734 9.944 1.00 91.38 103 GLY A CA 1
ATOM 814 C C . GLY A 1 103 ? -9.679 -5.186 10.421 1.00 91.38 103 GLY A C 1
ATOM 815 O O . GLY A 1 103 ? -8.679 -5.902 10.386 1.00 91.38 103 GLY A O 1
ATOM 816 N N . GLN A 1 104 ? -10.868 -5.661 10.806 1.00 91.12 104 GLN A N 1
ATOM 817 C CA . GLN A 1 104 ? -11.065 -7.059 11.189 1.00 91.12 104 GLN A CA 1
ATOM 818 C C . GLN A 1 104 ? -10.903 -8.017 10.008 1.00 91.12 104 GLN A C 1
ATOM 820 O O . GLN A 1 104 ? -10.285 -9.061 10.173 1.00 91.12 104 GLN A O 1
ATOM 825 N N . VAL A 1 105 ? -11.431 -7.682 8.829 1.00 93.00 105 VAL A N 1
ATOM 826 C CA . VAL A 1 105 ? -11.338 -8.535 7.635 1.00 93.00 105 VAL A CA 1
ATOM 827 C C . VAL A 1 105 ? -9.880 -8.759 7.252 1.00 93.00 105 VAL A C 1
ATOM 829 O O . VAL A 1 105 ? -9.447 -9.902 7.167 1.00 93.00 105 VAL A O 1
ATOM 832 N N . ILE A 1 106 ? -9.107 -7.687 7.066 1.00 93.06 106 ILE A N 1
ATOM 833 C CA . ILE A 1 106 ? -7.726 -7.789 6.566 1.00 93.06 106 ILE A CA 1
ATOM 834 C C . ILE A 1 106 ? -6.776 -8.461 7.568 1.00 93.06 106 ILE A C 1
ATOM 836 O O . ILE A 1 106 ? -5.810 -9.106 7.165 1.00 93.06 106 ILE A O 1
ATOM 840 N N . THR A 1 107 ? -7.048 -8.345 8.869 1.00 90.88 107 THR A N 1
ATOM 841 C CA . THR A 1 107 ? -6.225 -8.980 9.909 1.00 90.88 107 THR A CA 1
ATOM 842 C C . THR A 1 107 ? -6.625 -10.433 10.143 1.00 90.88 107 THR A C 1
ATOM 844 O O . THR A 1 107 ? -5.764 -11.310 10.144 1.00 90.88 107 THR A O 1
ATOM 847 N N . LYS A 1 108 ? -7.927 -10.722 10.284 1.00 91.19 108 LYS A N 1
ATOM 848 C CA . LYS A 1 108 ? -8.433 -12.087 10.517 1.00 91.19 108 LYS A CA 1
ATOM 849 C C . LYS A 1 108 ? -8.286 -12.985 9.289 1.00 91.19 108 LYS A C 1
ATOM 851 O O . LYS A 1 108 ? -8.134 -14.189 9.451 1.00 91.19 108 LYS A O 1
ATOM 856 N N . ALA A 1 109 ? -8.299 -12.416 8.082 1.00 91.75 109 ALA A N 1
ATOM 857 C CA . ALA A 1 109 ? -8.014 -13.143 6.845 1.00 91.75 109 ALA A CA 1
ATOM 858 C C . ALA A 1 109 ? -6.512 -13.351 6.594 1.00 91.75 109 ALA A C 1
ATOM 860 O O . ALA A 1 109 ? -6.146 -13.813 5.518 1.00 91.75 109 ALA A O 1
ATOM 861 N N . GLU A 1 110 ? -5.643 -12.990 7.546 1.00 92.00 110 GLU A N 1
ATOM 862 C CA . GLU A 1 110 ? -4.193 -13.160 7.418 1.00 92.00 110 GLU A CA 1
ATOM 863 C C . GLU A 1 110 ? -3.592 -12.431 6.207 1.00 92.00 110 GLU A C 1
ATOM 865 O O . GLU A 1 110 ? -2.571 -12.836 5.652 1.00 92.00 110 GLU A O 1
ATOM 870 N N . MET A 1 111 ? -4.232 -11.339 5.791 1.00 93.44 111 MET A N 1
ATOM 871 C CA . MET A 1 111 ? -3.850 -10.568 4.614 1.00 93.44 111 MET A CA 1
ATOM 872 C C . MET A 1 111 ? -2.800 -9.512 4.958 1.00 93.44 111 MET A C 1
ATOM 874 O O . MET A 1 111 ? -1.833 -9.330 4.213 1.00 93.44 111 MET A O 1
ATOM 878 N N . ILE A 1 112 ? -2.985 -8.805 6.070 1.00 93.81 112 ILE A N 1
ATOM 879 C CA . ILE A 1 112 ? -2.148 -7.671 6.459 1.00 93.81 112 ILE A CA 1
ATOM 880 C C . ILE A 1 112 ? -1.783 -7.772 7.936 1.00 93.81 112 ILE A C 1
ATOM 882 O O . ILE A 1 112 ? -2.612 -8.140 8.770 1.00 93.81 112 ILE A O 1
ATOM 886 N N . GLU A 1 113 ? -0.552 -7.386 8.253 1.00 91.31 113 GLU A N 1
ATOM 887 C CA . GLU A 1 113 ? -0.079 -7.194 9.619 1.00 91.31 113 GLU A CA 1
ATOM 888 C C . GLU A 1 113 ? 0.378 -5.744 9.825 1.00 91.31 113 GLU A C 1
ATOM 890 O O . GLU A 1 113 ? 0.971 -5.117 8.940 1.00 91.31 113 GLU A O 1
ATOM 895 N N . TYR A 1 114 ? 0.034 -5.181 10.983 1.00 89.19 114 TYR A N 1
ATOM 896 C CA . TYR A 1 114 ? 0.392 -3.810 11.328 1.00 89.19 114 TYR A CA 1
ATOM 897 C C . TYR A 1 114 ? 1.867 -3.733 11.706 1.00 89.19 114 TYR A C 1
ATOM 899 O O . TYR A 1 114 ? 2.335 -4.506 12.540 1.00 89.19 114 TYR A O 1
ATOM 907 N N . TYR A 1 115 ? 2.575 -2.774 11.114 1.00 90.31 115 TYR A N 1
ATOM 908 C CA . TYR A 1 115 ? 3.946 -2.457 11.487 1.00 90.31 115 TYR A CA 1
ATOM 909 C C . TYR A 1 115 ? 3.974 -1.346 12.548 1.00 90.31 115 TYR A C 1
ATOM 911 O O . TYR A 1 115 ? 2.978 -0.654 12.771 1.00 90.31 115 TYR A O 1
ATOM 919 N N . ASP A 1 116 ? 5.106 -1.185 13.229 1.00 85.50 116 ASP A N 1
ATOM 920 C CA . ASP A 1 116 ? 5.296 -0.154 14.257 1.00 85.50 116 ASP A CA 1
ATOM 921 C C . ASP A 1 116 ? 5.375 1.268 13.668 1.00 85.50 116 ASP A C 1
ATOM 923 O O . ASP A 1 116 ? 5.014 2.243 14.333 1.00 85.50 116 ASP A O 1
ATOM 927 N N . VAL A 1 117 ? 5.769 1.388 12.397 1.00 84.88 117 VAL A N 1
ATOM 928 C CA . VAL A 1 117 ? 5.725 2.641 11.634 1.00 84.88 117 VAL A CA 1
ATOM 929 C C . VAL A 1 117 ? 4.310 2.910 11.116 1.00 84.88 117 VAL A C 1
ATOM 931 O O . VAL A 1 117 ? 3.746 2.147 10.330 1.00 84.88 117 VAL A O 1
ATOM 934 N N . SER A 1 118 ? 3.740 4.044 11.530 1.00 82.06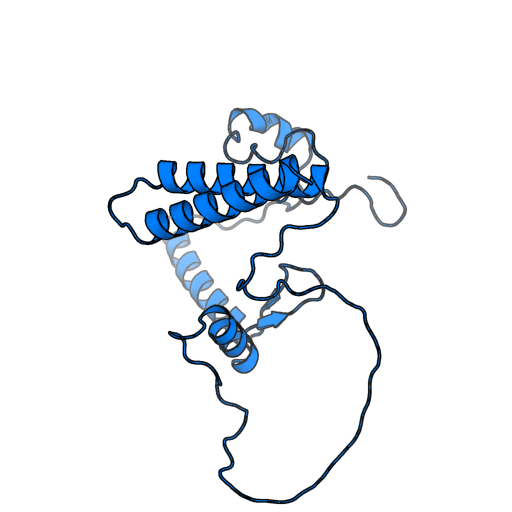 118 SER A N 1
ATOM 935 C CA . SER A 1 118 ? 2.414 4.486 11.089 1.00 82.06 118 SER A CA 1
ATOM 936 C C . SER A 1 118 ? 2.345 4.624 9.567 1.00 82.06 118 SER A C 1
ATO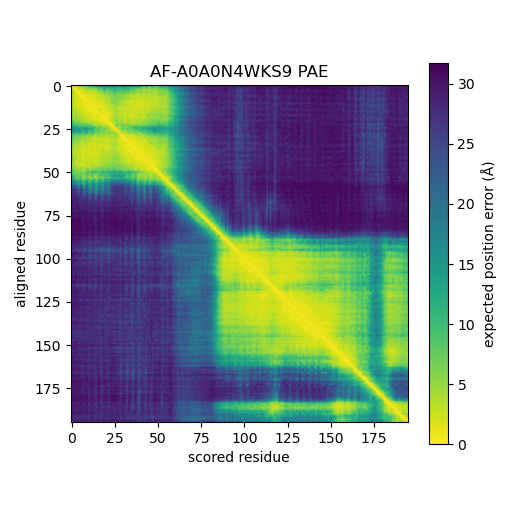M 938 O O . SER A 1 118 ? 3.160 5.319 8.968 1.00 82.06 118 SER A O 1
ATOM 940 N N . GLY A 1 119 ? 1.331 4.011 8.955 1.00 85.38 119 GLY A N 1
ATOM 941 C CA . GLY A 1 119 ? 1.136 4.017 7.501 1.00 85.38 119 GLY A CA 1
ATOM 942 C C . GLY A 1 119 ? 1.921 2.934 6.754 1.00 85.38 119 GLY A C 1
ATOM 943 O O . GLY A 1 119 ? 1.732 2.784 5.550 1.00 85.38 119 GLY A O 1
ATOM 944 N N . CYS A 1 120 ? 2.744 2.145 7.451 1.00 87.12 120 CYS A N 1
ATOM 945 C CA . CYS A 1 120 ? 3.406 0.974 6.892 1.00 87.12 120 CYS A CA 1
ATOM 946 C C . CYS A 1 120 ? 2.682 -0.308 7.317 1.00 87.12 120 CYS A C 1
ATOM 948 O O . CYS A 1 120 ? 2.305 -0.489 8.476 1.00 87.12 120 CYS A O 1
ATOM 950 N N . TYR A 1 121 ? 2.514 -1.218 6.362 1.00 93.44 121 TYR A N 1
ATOM 951 C CA . TYR A 1 121 ? 1.821 -2.483 6.565 1.00 93.44 121 TYR A CA 1
ATOM 952 C C . TYR A 1 121 ? 2.630 -3.619 5.954 1.00 93.44 121 TYR A C 1
ATOM 954 O O . TYR A 1 121 ? 3.168 -3.484 4.854 1.00 93.44 121 TYR A O 1
ATOM 962 N N . VAL A 1 122 ? 2.687 -4.752 6.649 1.00 93.44 122 VAL A N 1
ATOM 963 C CA . VAL A 1 122 ? 3.297 -5.969 6.118 1.00 93.44 122 VAL A CA 1
ATOM 964 C C . VAL A 1 122 ? 2.248 -6.706 5.293 1.00 93.44 122 VAL A C 1
ATOM 966 O O . VAL A 1 122 ? 1.194 -7.095 5.801 1.00 93.44 122 VAL A O 1
ATOM 969 N N . LEU A 1 123 ? 2.537 -6.897 4.007 1.00 95.00 123 LEU A N 1
ATOM 970 C CA . LEU A 1 123 ? 1.703 -7.689 3.109 1.00 95.00 123 LEU A CA 1
ATOM 971 C C . LEU A 1 123 ? 2.055 -9.170 3.275 1.00 95.00 123 LEU A C 1
ATOM 973 O O . LEU A 1 123 ? 3.137 -9.607 2.886 1.00 95.00 123 LEU A O 1
ATOM 977 N N . ARG A 1 124 ? 1.140 -9.948 3.858 1.00 94.38 124 ARG A N 1
ATOM 978 C CA . ARG A 1 124 ? 1.303 -11.401 4.024 1.00 94.38 124 ARG A CA 1
ATOM 979 C C . ARG A 1 124 ? 1.091 -12.134 2.686 1.00 94.38 124 ARG A C 1
ATOM 981 O O . ARG A 1 124 ? 0.528 -11.543 1.758 1.00 94.38 124 ARG A O 1
ATOM 988 N N . PRO A 1 125 ? 1.477 -13.426 2.572 1.00 96.62 125 PRO A N 1
ATOM 989 C CA . PRO A 1 125 ? 1.397 -14.171 1.312 1.00 96.62 125 PRO A CA 1
ATOM 990 C C . PRO A 1 125 ? 0.023 -14.130 0.637 1.00 96.62 125 PRO A C 1
ATOM 992 O O . PRO A 1 125 ? -0.049 -14.045 -0.583 1.00 96.62 125 PRO A O 1
ATOM 995 N N . TRP A 1 126 ? -1.067 -14.113 1.412 1.00 94.50 126 TRP A N 1
ATOM 996 C CA . TRP A 1 126 ? -2.423 -14.043 0.864 1.00 94.50 126 TRP A CA 1
ATOM 997 C C . TRP A 1 126 ? -2.684 -12.748 0.082 1.00 94.50 126 TRP A C 1
ATOM 999 O O . TRP A 1 126 ? -3.246 -12.780 -1.009 1.00 94.50 126 TRP A O 1
ATOM 1009 N N . SER A 1 127 ? -2.230 -11.606 0.608 1.00 96.12 127 SER A N 1
ATOM 1010 C CA . SER A 1 127 ? -2.317 -10.316 -0.090 1.00 96.12 127 SER A CA 1
ATOM 1011 C C . SER A 1 127 ? -1.331 -10.229 -1.242 1.00 96.12 127 SER A C 1
ATOM 1013 O O . SER A 1 127 ? -1.670 -9.733 -2.315 1.00 96.12 127 SER A O 1
ATOM 1015 N N . TYR A 1 128 ? -0.103 -10.702 -1.024 1.00 96.69 128 TYR A N 1
ATOM 1016 C CA . TYR A 1 128 ? 0.947 -10.592 -2.027 1.00 96.69 128 TYR A CA 1
ATOM 1017 C C . TYR A 1 128 ? 0.654 -11.458 -3.260 1.00 96.69 128 TYR A C 1
ATOM 1019 O O . TYR A 1 128 ? 0.875 -11.004 -4.374 1.00 96.69 128 TYR A O 1
ATOM 1027 N N . ALA A 1 129 ? 0.025 -12.625 -3.097 1.00 97.38 129 ALA A N 1
ATOM 1028 C CA . ALA A 1 129 ? -0.405 -13.467 -4.217 1.00 97.38 129 ALA A CA 1
ATOM 1029 C C . ALA A 1 129 ? -1.424 -12.770 -5.143 1.00 97.38 129 ALA A C 1
ATOM 1031 O O . ALA A 1 129 ? -1.406 -12.949 -6.366 1.00 97.38 129 ALA A O 1
ATOM 1032 N N . ILE A 1 130 ? -2.310 -11.938 -4.579 1.00 96.94 130 ILE A N 1
ATOM 1033 C CA . ILE A 1 130 ? -3.237 -11.112 -5.368 1.00 96.94 130 ILE A CA 1
ATOM 1034 C C . ILE A 1 130 ? -2.442 -10.088 -6.182 1.00 96.94 130 ILE A C 1
ATOM 1036 O O . ILE A 1 130 ? -2.694 -9.915 -7.375 1.00 96.94 130 ILE A O 1
ATOM 1040 N N . TRP A 1 131 ? -1.456 -9.443 -5.556 1.00 97.19 131 TRP A N 1
ATOM 1041 C CA . TRP A 1 131 ? -0.572 -8.502 -6.236 1.00 97.19 131 TRP A CA 1
ATOM 1042 C C . TRP A 1 131 ? 0.230 -9.165 -7.364 1.00 97.19 131 TRP A C 1
ATOM 1044 O O . TRP A 1 131 ? 0.248 -8.639 -8.475 1.00 97.19 131 TRP A O 1
ATOM 1054 N N . GLU A 1 132 ? 0.811 -10.344 -7.134 1.00 97.81 132 GLU A N 1
ATOM 1055 C CA . GLU A 1 132 ? 1.529 -11.110 -8.160 1.00 97.81 132 GLU A CA 1
ATOM 1056 C C . GLU A 1 132 ? 0.627 -11.447 -9.354 1.00 97.81 132 GLU A C 1
ATOM 1058 O O . GLU A 1 132 ? 1.047 -11.335 -10.507 1.00 97.81 132 GLU A O 1
ATOM 1063 N N . SER A 1 133 ? -0.639 -11.786 -9.095 1.00 97.69 133 SER A N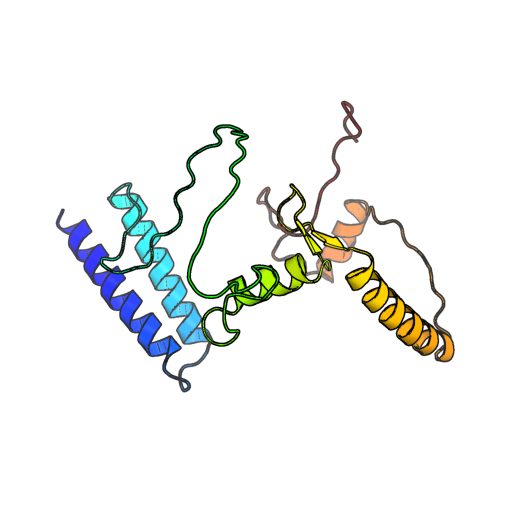 1
ATOM 1064 C CA . SER A 1 133 ? -1.625 -12.063 -10.146 1.00 97.69 133 SER A CA 1
ATOM 1065 C C . SER A 1 133 ? -1.908 -10.827 -11.007 1.00 97.69 133 SER A C 1
ATOM 1067 O O . SER A 1 133 ? -1.939 -10.913 -12.238 1.00 97.69 133 SER A O 1
ATOM 1069 N N . ILE A 1 134 ? -2.078 -9.663 -10.370 1.00 97.69 134 ILE A N 1
ATOM 1070 C CA . ILE A 1 134 ? -2.286 -8.381 -11.058 1.00 97.69 134 ILE A CA 1
ATOM 1071 C C . ILE A 1 134 ? -1.044 -8.009 -11.869 1.00 97.69 134 ILE A C 1
ATOM 1073 O O . ILE A 1 134 ? -1.155 -7.666 -13.049 1.00 97.69 134 ILE A O 1
ATOM 1077 N N . GLN A 1 135 ? 0.137 -8.106 -11.257 1.00 97.50 135 GLN A N 1
ATOM 1078 C CA . GLN A 1 135 ? 1.405 -7.785 -11.896 1.00 97.50 135 GLN A CA 1
ATOM 1079 C C . GLN A 1 135 ? 1.638 -8.665 -13.124 1.00 97.50 135 GLN A C 1
ATOM 1081 O O . GLN A 1 135 ? 1.960 -8.136 -14.182 1.00 97.50 135 GLN A O 1
ATOM 1086 N N . ALA A 1 136 ? 1.428 -9.979 -13.022 1.00 97.62 136 ALA A N 1
ATOM 1087 C CA . ALA A 1 136 ? 1.611 -10.907 -14.136 1.00 97.62 136 ALA A CA 1
ATOM 1088 C C . ALA A 1 136 ? 0.670 -10.600 -15.311 1.00 97.62 136 ALA A C 1
ATOM 1090 O O . ALA A 1 136 ? 1.090 -10.597 -16.473 1.00 97.62 136 ALA A O 1
ATOM 1091 N N . TRP A 1 137 ? -0.600 -10.306 -15.016 1.00 97.94 137 TRP A N 1
ATOM 1092 C CA . TRP A 1 137 ? -1.572 -9.923 -16.037 1.00 97.94 137 TRP A CA 1
ATOM 1093 C C . TRP A 1 137 ? -1.183 -8.610 -16.729 1.00 97.94 137 TRP A C 1
ATOM 1095 O O . TRP A 1 137 ? -1.152 -8.543 -17.962 1.00 97.94 137 TRP A O 1
ATOM 1105 N N . PHE A 1 138 ? -0.836 -7.583 -15.949 1.00 97.94 138 PHE A N 1
ATOM 1106 C CA . PHE A 1 138 ? -0.495 -6.264 -16.477 1.00 97.94 138 PHE A CA 1
ATOM 1107 C C . PHE A 1 138 ? 0.819 -6.283 -17.266 1.00 97.94 138 PHE A C 1
ATOM 1109 O O . PHE A 1 138 ? 0.888 -5.741 -18.370 1.00 97.94 138 PHE A O 1
ATOM 1116 N N . ASP A 1 139 ? 1.831 -6.978 -16.748 1.00 97.56 139 ASP A N 1
ATOM 1117 C CA . ASP A 1 139 ? 3.134 -7.170 -17.384 1.00 97.56 139 ASP A CA 1
ATOM 1118 C C . ASP A 1 139 ? 3.002 -7.849 -18.758 1.00 97.56 139 ASP A C 1
ATOM 1120 O O . ASP A 1 139 ? 3.588 -7.404 -19.747 1.00 97.56 139 ASP A O 1
ATOM 1124 N N . SER A 1 140 ? 2.150 -8.876 -18.863 1.00 97.12 140 SER A N 1
ATOM 1125 C CA . SER A 1 140 ? 1.823 -9.497 -20.153 1.00 97.12 140 SER A CA 1
ATOM 1126 C C . SER A 1 140 ? 1.167 -8.507 -21.122 1.00 97.12 140 SER A C 1
ATOM 1128 O O . SER A 1 140 ? 1.455 -8.526 -22.321 1.00 97.12 140 SER A O 1
ATOM 1130 N N . GLY A 1 141 ? 0.298 -7.627 -20.617 1.00 97.25 141 GLY A N 1
ATOM 1131 C CA . GLY A 1 141 ? -0.368 -6.588 -21.400 1.00 97.25 141 GLY A CA 1
ATOM 1132 C C . GLY A 1 141 ? 0.611 -5.575 -21.991 1.00 97.25 141 GLY A C 1
ATOM 1133 O O . GLY A 1 141 ? 0.634 -5.378 -23.206 1.00 97.25 141 GLY A O 1
ATOM 1134 N N . ILE A 1 142 ? 1.467 -4.977 -21.160 1.00 97.25 142 ILE A N 1
ATOM 1135 C CA . ILE A 1 142 ? 2.415 -3.942 -21.603 1.00 97.25 142 ILE A CA 1
ATOM 1136 C C . ILE A 1 142 ? 3.506 -4.505 -22.523 1.00 97.25 142 ILE A C 1
ATOM 1138 O O . ILE A 1 142 ? 3.921 -3.838 -23.472 1.00 97.25 142 ILE A O 1
ATOM 1142 N N . LYS A 1 143 ? 3.919 -5.764 -22.325 1.00 97.50 143 LYS A N 1
ATOM 1143 C CA . LYS A 1 143 ? 4.896 -6.424 -23.203 1.00 97.50 143 LYS A CA 1
ATOM 1144 C C . LYS A 1 143 ? 4.371 -6.621 -24.623 1.00 97.50 143 LYS A C 1
ATOM 1146 O O . LYS A 1 143 ? 5.139 -6.491 -25.573 1.00 97.50 143 LYS A O 1
ATOM 1151 N N . LYS A 1 144 ? 3.065 -6.861 -24.798 1.00 97.50 144 LYS A N 1
ATOM 1152 C CA . LYS A 1 144 ? 2.432 -6.921 -26.133 1.00 97.50 144 LYS A CA 1
ATOM 1153 C C . LYS A 1 144 ? 2.471 -5.577 -26.859 1.00 97.50 144 LYS A C 1
ATOM 1155 O O . LYS A 1 144 ? 2.471 -5.552 -28.084 1.00 97.50 144 LYS A O 1
ATOM 1160 N N . LEU A 1 145 ? 2.538 -4.478 -26.111 1.00 97.19 145 LEU A N 1
ATOM 1161 C CA . LEU A 1 145 ? 2.678 -3.120 -26.637 1.00 97.19 145 LEU A CA 1
ATOM 1162 C C . LEU A 1 145 ? 4.145 -2.739 -26.915 1.00 97.19 145 LEU A C 1
ATOM 1164 O O . LEU A 1 145 ? 4.418 -1.615 -27.324 1.00 97.19 145 LEU A O 1
ATOM 1168 N N . GLY A 1 146 ? 5.097 -3.654 -26.691 1.00 96.56 146 GLY A N 1
ATOM 1169 C CA . GLY A 1 146 ? 6.528 -3.413 -26.891 1.00 96.56 146 GLY A CA 1
ATOM 1170 C C . GLY A 1 146 ? 7.227 -2.704 -25.726 1.00 96.56 146 GLY A C 1
ATOM 1171 O O . GLY A 1 146 ? 8.403 -2.356 -25.850 1.00 96.56 146 GLY A O 1
ATOM 1172 N N . VAL A 1 147 ? 6.543 -2.504 -24.593 1.00 97.62 147 VAL A N 1
ATOM 1173 C CA . VAL A 1 147 ? 7.135 -1.904 -23.388 1.00 97.62 147 VAL A CA 1
ATOM 1174 C C . VAL A 1 147 ? 8.127 -2.882 -22.752 1.00 97.62 147 VAL A C 1
ATOM 1176 O O . VAL A 1 147 ? 7.880 -4.088 -22.682 1.00 97.62 147 VAL A O 1
ATOM 1179 N N . LYS A 1 148 ? 9.262 -2.359 -22.277 1.00 96.00 148 LYS A N 1
ATOM 1180 C CA . LYS A 1 148 ? 10.310 -3.129 -21.596 1.00 96.00 148 LYS A CA 1
ATOM 1181 C C . LYS A 1 148 ? 10.457 -2.656 -20.157 1.00 96.00 148 LYS A C 1
ATOM 1183 O O . LYS A 1 148 ? 10.625 -1.463 -19.913 1.00 96.00 148 LYS A O 1
ATOM 1188 N N . ASN A 1 149 ? 10.448 -3.600 -19.223 1.00 96.31 149 ASN A N 1
ATOM 1189 C CA . ASN A 1 149 ? 10.650 -3.294 -17.813 1.00 96.31 149 ASN A CA 1
ATOM 1190 C C . ASN A 1 149 ? 12.090 -2.841 -17.567 1.00 96.31 149 ASN A C 1
ATOM 1192 O O . ASN A 1 149 ? 13.038 -3.387 -18.134 1.00 96.31 149 ASN A O 1
ATOM 1196 N N . CYS A 1 150 ? 12.242 -1.867 -16.683 1.00 96.38 150 CYS A N 1
ATOM 1197 C CA . CYS A 1 150 ? 13.518 -1.373 -16.193 1.00 96.38 150 CYS A CA 1
ATOM 1198 C C . CYS A 1 150 ? 13.340 -0.909 -14.742 1.00 96.38 150 CYS A C 1
ATOM 1200 O O . CYS A 1 150 ? 12.215 -0.717 -14.281 1.00 96.38 150 CYS A O 1
ATOM 1202 N N . TYR A 1 151 ? 14.445 -0.777 -14.014 1.00 94.88 151 TYR A N 1
ATOM 1203 C CA . TYR A 1 151 ? 14.445 -0.326 -12.627 1.00 94.88 151 TYR A CA 1
ATOM 1204 C C . TYR A 1 151 ? 15.316 0.918 -12.512 1.00 94.88 151 TYR A C 1
ATOM 1206 O O . TYR A 1 151 ? 16.504 0.879 -12.837 1.00 94.88 151 TYR A O 1
ATOM 1214 N N . PHE A 1 152 ? 14.712 2.016 -12.070 1.00 93.31 152 PHE A N 1
ATOM 1215 C CA . PHE A 1 152 ? 15.414 3.260 -11.791 1.00 93.31 152 PHE A CA 1
ATOM 1216 C C . PHE A 1 152 ? 15.800 3.323 -10.310 1.00 93.31 152 PHE A C 1
ATOM 1218 O O . PHE A 1 152 ? 15.120 2.724 -9.472 1.00 93.31 152 PHE A O 1
ATOM 1225 N N . PRO A 1 153 ? 16.878 4.043 -9.962 1.00 91.31 153 PRO A N 1
ATOM 1226 C CA . PRO A 1 153 ? 17.224 4.291 -8.571 1.00 91.31 153 PRO A CA 1
ATOM 1227 C C . PRO A 1 153 ? 16.059 4.931 -7.808 1.00 91.31 153 PRO A C 1
ATOM 1229 O O . PRO A 1 153 ? 15.436 5.872 -8.291 1.00 91.31 153 PRO A O 1
ATOM 1232 N N . MET A 1 154 ? 15.792 4.434 -6.599 1.00 88.19 154 MET A N 1
ATOM 1233 C CA . MET A 1 154 ? 14.763 4.992 -5.714 1.00 88.19 154 MET A CA 1
ATOM 1234 C C . MET A 1 154 ? 15.171 6.358 -5.145 1.00 88.19 154 MET A C 1
ATOM 1236 O O . MET A 1 154 ? 14.321 7.208 -4.898 1.00 88.19 154 MET A O 1
ATOM 1240 N N . PHE A 1 155 ? 16.474 6.577 -4.941 1.00 86.44 155 PHE A N 1
ATOM 1241 C CA . PHE A 1 155 ? 16.998 7.860 -4.488 1.00 86.44 155 PHE A CA 1
ATOM 1242 C C . PHE A 1 155 ? 17.161 8.817 -5.664 1.00 86.44 155 PHE A C 1
ATOM 1244 O O . PHE A 1 155 ? 17.851 8.510 -6.638 1.00 86.44 155 PHE A O 1
ATOM 1251 N N . VAL A 1 156 ? 16.571 10.001 -5.530 1.00 85.69 156 VAL A N 1
ATOM 1252 C CA . VAL A 1 156 ? 16.708 11.106 -6.480 1.00 85.69 156 VAL A CA 1
ATOM 1253 C C . VAL A 1 156 ? 17.469 12.231 -5.789 1.00 85.69 156 VAL A C 1
ATOM 1255 O O . VAL A 1 156 ? 17.195 12.558 -4.634 1.00 85.69 156 VAL A O 1
ATOM 1258 N N . SER A 1 157 ? 18.458 12.810 -6.473 1.00 85.00 157 SER A N 1
ATOM 1259 C CA . SER A 1 157 ? 19.212 13.933 -5.916 1.00 85.00 157 SER A CA 1
ATOM 1260 C C . SER A 1 157 ? 18.332 15.175 -5.810 1.00 85.00 157 SER A C 1
ATOM 1262 O O . SER A 1 157 ? 17.458 15.402 -6.650 1.00 85.00 157 SER A O 1
ATOM 1264 N N . ASN A 1 158 ? 18.605 16.019 -4.812 1.00 81.19 158 ASN A N 1
ATOM 1265 C CA . ASN A 1 158 ? 17.867 17.267 -4.623 1.00 81.19 158 ASN A CA 1
ATOM 1266 C C . ASN A 1 158 ? 17.887 18.106 -5.916 1.00 81.19 158 ASN A C 1
ATOM 1268 O O . ASN A 1 158 ? 16.841 18.398 -6.479 1.00 81.19 158 ASN A O 1
ATOM 1272 N N . ALA A 1 159 ? 19.068 18.323 -6.503 1.00 81.19 159 ALA A N 1
ATOM 1273 C CA . ALA A 1 159 ? 19.221 19.075 -7.751 1.00 81.19 159 ALA A CA 1
ATOM 1274 C C . ALA A 1 159 ? 18.408 18.530 -8.948 1.00 81.19 159 ALA A C 1
ATOM 1276 O O . ALA A 1 159 ? 18.073 19.297 -9.851 1.00 81.19 159 ALA A O 1
ATOM 1277 N N . ALA A 1 160 ? 18.113 17.224 -9.003 1.00 81.31 160 ALA A N 1
ATOM 1278 C CA . ALA A 1 160 ? 17.246 16.657 -10.038 1.00 81.31 160 ALA A CA 1
ATOM 1279 C C . ALA A 1 160 ? 15.766 16.972 -9.771 1.00 81.31 160 ALA A C 1
ATOM 1281 O O . ALA A 1 160 ? 15.081 17.412 -10.691 1.00 81.31 160 ALA A O 1
ATOM 1282 N N . LEU A 1 161 ? 15.313 16.855 -8.517 1.00 76.88 161 LEU A N 1
ATOM 1283 C CA . LEU A 1 161 ? 13.962 17.258 -8.107 1.00 76.88 161 LEU A CA 1
ATOM 1284 C C . LEU A 1 161 ? 13.729 18.760 -8.318 1.00 76.88 161 LEU A C 1
ATOM 1286 O O . LEU A 1 161 ? 12.665 19.164 -8.781 1.00 76.88 161 LEU A O 1
ATOM 1290 N N . GLU A 1 162 ? 14.726 19.603 -8.027 1.00 74.44 162 GLU A N 1
ATOM 1291 C CA . GLU A 1 162 ? 14.591 21.055 -8.194 1.00 74.44 162 GLU A CA 1
ATOM 1292 C C . GLU A 1 162 ? 14.493 21.494 -9.652 1.00 74.44 162 GLU A C 1
ATOM 1294 O O . GLU A 1 162 ? 13.804 22.467 -9.954 1.00 74.44 162 GLU A O 1
ATOM 1299 N N . ARG A 1 163 ? 15.147 20.765 -10.564 1.00 75.44 163 ARG A N 1
ATOM 1300 C CA . ARG A 1 163 ? 15.127 21.064 -12.000 1.00 75.44 163 ARG A CA 1
ATOM 1301 C C . ARG A 1 163 ? 13.741 20.862 -12.617 1.00 75.44 163 ARG A C 1
ATOM 1303 O O . ARG A 1 163 ? 13.408 21.550 -13.576 1.00 75.44 163 ARG A O 1
ATOM 1310 N N . GLU A 1 164 ? 12.939 19.955 -12.064 1.00 65.50 164 GLU A N 1
ATOM 131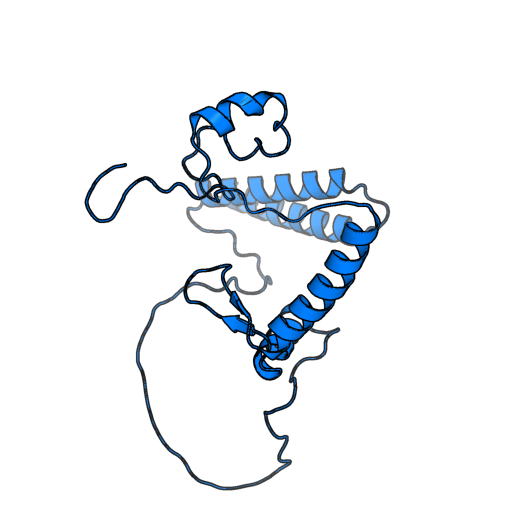1 C CA . GLU A 1 164 ? 11.599 19.630 -12.566 1.00 65.50 164 GLU A CA 1
ATOM 1312 C C . GLU A 1 164 ? 10.472 20.386 -11.831 1.00 65.50 164 GLU A C 1
ATOM 1314 O O . GLU A 1 164 ? 9.312 20.290 -12.231 1.00 65.50 164 GLU A O 1
ATOM 1319 N N . LYS A 1 165 ? 10.792 21.221 -10.823 1.00 63.31 165 LYS A N 1
ATOM 1320 C CA . LYS A 1 165 ? 9.821 22.027 -10.043 1.00 63.31 165 LYS A CA 1
ATOM 1321 C C . LYS A 1 165 ? 8.852 22.848 -10.906 1.00 63.31 165 LYS A C 1
ATOM 1323 O O . LYS A 1 165 ? 7.717 23.063 -10.495 1.00 63.31 165 LYS A O 1
ATOM 1328 N N . THR A 1 166 ? 9.261 23.282 -12.099 1.00 55.62 166 THR A N 1
ATOM 1329 C CA . THR A 1 166 ? 8.413 24.054 -13.028 1.00 55.62 166 THR A CA 1
ATOM 1330 C C . THR A 1 166 ? 7.349 23.214 -13.746 1.00 55.62 166 THR A C 1
ATOM 1332 O O . THR A 1 166 ? 6.344 23.768 -14.178 1.00 55.62 166 THR A O 1
ATOM 1335 N N . HIS A 1 167 ? 7.534 21.893 -13.847 1.00 58.31 167 HIS A N 1
ATOM 1336 C CA . HIS A 1 167 ? 6.575 20.940 -14.432 1.00 58.31 167 HIS A CA 1
ATOM 1337 C C . HIS A 1 167 ? 5.793 20.151 -13.364 1.00 58.31 167 HIS A C 1
ATOM 1339 O O . HIS A 1 167 ? 4.789 19.516 -13.670 1.00 58.31 167 HIS A O 1
ATOM 1345 N N . ILE A 1 168 ? 6.249 20.205 -12.109 1.00 55.25 168 ILE A N 1
ATOM 1346 C CA . ILE A 1 168 ? 5.804 19.383 -10.973 1.00 55.25 168 ILE A CA 1
ATOM 1347 C C . ILE A 1 168 ? 4.946 20.209 -9.985 1.00 55.25 168 ILE A C 1
ATOM 1349 O O . ILE A 1 168 ? 4.739 19.819 -8.842 1.00 55.25 168 ILE A O 1
ATOM 1353 N N . ALA A 1 169 ? 4.387 21.345 -10.418 1.00 50.06 169 ALA A N 1
ATOM 1354 C CA . ALA A 1 169 ? 3.616 22.260 -9.564 1.00 50.06 169 ALA A CA 1
ATOM 1355 C C . ALA A 1 169 ? 2.441 21.595 -8.808 1.00 50.06 169 ALA A C 1
ATOM 1357 O O . ALA A 1 169 ? 2.110 22.048 -7.717 1.00 50.06 169 ALA A O 1
ATOM 1358 N N . ASP A 1 170 ? 1.890 20.490 -9.324 1.00 53.62 170 ASP A N 1
ATOM 1359 C CA . ASP A 1 170 ? 0.827 19.712 -8.668 1.00 53.62 170 ASP A CA 1
ATOM 1360 C C . ASP A 1 170 ? 1.333 18.642 -7.674 1.00 53.62 170 ASP A C 1
ATOM 1362 O O . ASP A 1 170 ? 0.553 18.151 -6.863 1.00 53.62 170 ASP A O 1
ATOM 1366 N N . PHE A 1 171 ? 2.631 18.309 -7.664 1.00 50.66 171 PHE A N 1
ATOM 1367 C CA . PHE A 1 171 ? 3.277 17.614 -6.530 1.00 50.66 171 PHE A CA 1
ATOM 1368 C C . PHE A 1 171 ? 3.899 18.607 -5.530 1.00 50.66 171 PHE A C 1
ATOM 1370 O O . PHE A 1 171 ? 4.233 18.242 -4.404 1.00 50.66 171 PHE A O 1
ATOM 1377 N N . ALA A 1 172 ? 4.093 19.863 -5.943 1.00 46.16 172 ALA A N 1
ATOM 1378 C CA . ALA A 1 172 ? 4.761 20.904 -5.174 1.00 46.16 172 ALA A CA 1
ATOM 1379 C C . ALA A 1 172 ? 3.964 21.581 -4.035 1.00 46.16 172 ALA A C 1
ATOM 1381 O O . ALA A 1 172 ? 4.635 22.273 -3.263 1.00 46.16 172 ALA A O 1
ATOM 1382 N N . PRO A 1 173 ? 2.634 21.408 -3.814 1.00 44.97 173 PRO A N 1
ATOM 1383 C CA . PRO A 1 173 ? 1.982 22.000 -2.639 1.00 44.97 173 PRO A CA 1
ATOM 1384 C C . PRO A 1 173 ? 2.577 21.541 -1.297 1.00 44.97 173 PRO A C 1
ATOM 1386 O O . PRO A 1 173 ? 2.249 22.109 -0.261 1.00 44.97 173 PRO A O 1
ATOM 1389 N N . GLU A 1 174 ? 3.465 20.543 -1.300 1.00 47.72 174 GLU A N 1
ATOM 1390 C CA . GLU A 1 174 ? 4.168 20.061 -0.113 1.00 47.72 174 GLU A CA 1
ATOM 1391 C C . GLU A 1 174 ? 5.672 20.288 -0.099 1.00 47.72 174 GLU A C 1
ATOM 1393 O O . GLU A 1 174 ? 6.336 19.862 0.841 1.00 47.72 174 GLU A O 1
ATOM 1398 N N . VAL A 1 175 ? 6.237 20.987 -1.081 1.00 47.97 175 VAL A N 1
ATOM 1399 C CA . VAL A 1 175 ? 7.656 21.380 -1.067 1.00 47.97 175 VAL A CA 1
ATOM 1400 C C . VAL A 1 175 ? 7.770 22.891 -0.855 1.00 47.97 175 VAL A C 1
ATOM 1402 O O . VAL A 1 175 ? 8.458 23.593 -1.589 1.00 47.97 175 VAL A O 1
ATOM 1405 N N . THR A 1 176 ? 7.075 23.420 0.152 1.00 34.12 176 THR A N 1
ATOM 1406 C CA . THR A 1 176 ? 7.200 24.826 0.568 1.00 34.12 176 THR A CA 1
ATOM 1407 C C . THR A 1 176 ? 7.627 24.905 2.025 1.00 34.12 176 THR A C 1
ATOM 1409 O O . THR 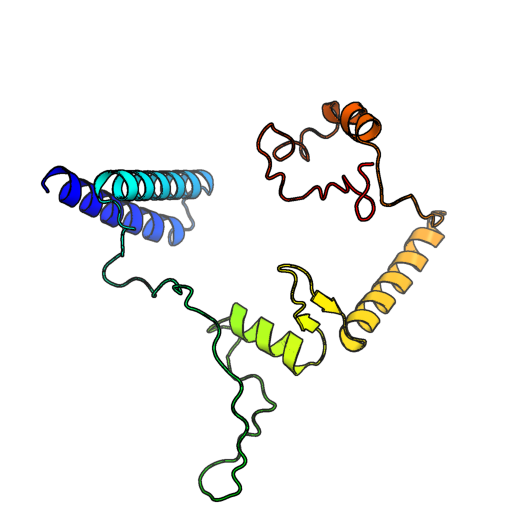A 1 176 ? 6.858 24.485 2.881 1.00 34.12 176 THR A O 1
ATOM 1412 N N . GLU A 1 177 ? 8.842 25.422 2.262 1.00 42.97 177 GLU A N 1
ATOM 1413 C CA . GLU A 1 177 ? 9.436 26.072 3.461 1.00 42.97 177 GLU A CA 1
ATOM 1414 C C . GLU A 1 177 ? 8.962 25.711 4.890 1.00 42.97 177 GLU A C 1
ATOM 1416 O O . GLU A 1 177 ? 9.238 26.426 5.851 1.00 42.97 177 GLU A O 1
ATOM 1421 N N . GLN A 1 178 ? 8.292 24.586 5.083 1.00 36.41 178 GLN A N 1
ATOM 1422 C CA . GLN A 1 178 ? 7.885 24.043 6.370 1.00 36.41 178 GLN A CA 1
ATOM 1423 C C . GLN A 1 178 ? 8.524 22.651 6.471 1.00 36.41 178 GLN A C 1
ATOM 1425 O O . GLN A 1 178 ? 8.422 21.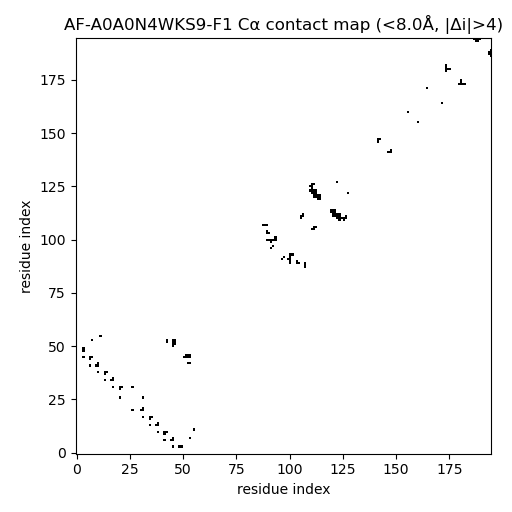874 5.521 1.00 36.41 178 GLN A O 1
ATOM 1430 N N . PRO A 1 179 ? 9.186 22.294 7.589 1.00 44.94 179 PRO A N 1
ATOM 1431 C CA . PRO A 1 179 ? 9.971 21.057 7.728 1.00 44.94 179 PRO A CA 1
ATOM 1432 C C . PRO A 1 179 ? 9.138 19.756 7.714 1.00 44.94 179 PRO A C 1
ATOM 1434 O O . PRO A 1 179 ? 9.645 18.693 8.060 1.00 44.94 179 PRO A O 1
ATOM 1437 N N . TYR A 1 180 ? 7.873 19.823 7.299 1.00 42.41 180 TYR A N 1
ATOM 1438 C CA . TYR A 1 180 ? 6.941 18.708 7.199 1.00 42.41 180 TYR A CA 1
ATOM 1439 C C . TYR A 1 180 ? 6.303 18.703 5.805 1.00 42.41 180 TYR A C 1
ATOM 1441 O O . TYR A 1 180 ? 5.157 19.097 5.621 1.00 42.41 180 TYR A O 1
ATOM 1449 N N . SER A 1 181 ? 7.090 18.272 4.820 1.00 39.19 181 SER A N 1
ATOM 1450 C CA . SER A 1 181 ? 6.596 17.784 3.530 1.00 39.19 181 SER A CA 1
ATOM 1451 C C . SER A 1 181 ? 6.126 16.344 3.732 1.00 39.19 181 SER A C 1
ATOM 1453 O O . SER A 1 181 ? 6.938 15.493 4.099 1.00 39.19 181 SER A O 1
ATOM 1455 N N . SER A 1 182 ? 4.835 16.048 3.566 1.00 47.91 182 SER A N 1
ATOM 1456 C CA . SER A 1 182 ? 4.263 14.772 4.037 1.00 47.91 182 SER A CA 1
ATOM 1457 C C . SER A 1 182 ? 4.473 13.588 3.083 1.00 47.91 182 SER A C 1
ATOM 1459 O O . SER A 1 182 ? 4.089 12.473 3.430 1.00 47.91 182 SER A O 1
ATOM 1461 N N . PHE A 1 183 ? 5.087 13.792 1.907 1.00 52.34 183 PHE A N 1
ATOM 1462 C CA . PHE A 1 183 ? 5.252 12.737 0.889 1.00 52.34 183 PHE A CA 1
ATOM 1463 C C . PHE A 1 183 ? 6.693 12.547 0.395 1.00 52.34 183 PHE A C 1
ATOM 1465 O O . PHE A 1 183 ? 6.954 11.586 -0.328 1.00 52.34 183 PHE A O 1
ATOM 1472 N N . VAL A 1 184 ? 7.648 13.396 0.798 1.00 65.06 184 VAL A N 1
ATOM 1473 C CA . VAL A 1 184 ? 9.069 13.238 0.442 1.00 65.06 184 VAL A CA 1
ATOM 1474 C C . VAL A 1 184 ? 9.879 12.876 1.683 1.00 65.06 184 VAL A C 1
ATOM 1476 O O . VAL A 1 184 ? 10.057 13.686 2.591 1.00 65.06 184 VAL A O 1
ATOM 1479 N N . ALA A 1 185 ? 10.396 11.647 1.714 1.00 77.50 185 ALA A N 1
ATOM 1480 C CA . ALA A 1 185 ? 11.290 11.189 2.770 1.00 77.50 185 ALA A CA 1
ATOM 1481 C C . ALA A 1 185 ? 12.746 11.545 2.425 1.00 77.50 185 ALA A C 1
ATOM 1483 O O . ALA A 1 185 ? 13.320 11.009 1.476 1.00 77.50 185 ALA A O 1
ATOM 1484 N N . TRP A 1 186 ? 13.352 12.442 3.206 1.00 82.12 186 TRP A N 1
ATOM 1485 C CA . TRP A 1 186 ? 14.754 12.829 3.044 1.00 82.12 186 TRP A CA 1
ATOM 1486 C C . TRP A 1 186 ? 15.680 11.867 3.788 1.00 82.12 186 TRP A C 1
ATOM 1488 O O . TRP A 1 186 ? 15.532 11.655 4.991 1.00 82.12 186 TRP A O 1
ATOM 1498 N N . VAL A 1 187 ? 16.682 11.335 3.087 1.00 84.62 187 VAL A N 1
ATOM 1499 C CA . VAL A 1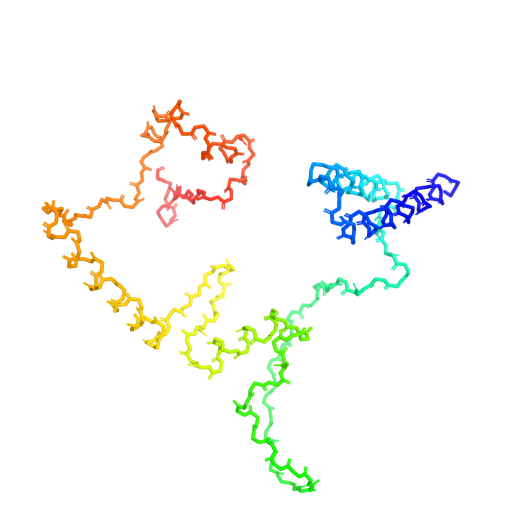 187 ? 17.805 10.623 3.708 1.00 84.62 187 VAL A CA 1
ATOM 1500 C C . VAL A 1 187 ? 18.982 11.586 3.787 1.00 84.62 187 VAL A C 1
ATOM 1502 O O . VAL A 1 187 ? 19.573 11.927 2.770 1.00 84.62 187 VAL A O 1
ATOM 1505 N N . THR A 1 188 ? 19.288 12.055 4.996 1.00 85.81 188 THR A N 1
ATOM 1506 C CA . THR A 1 188 ? 20.309 13.091 5.247 1.00 85.81 188 THR A CA 1
ATOM 1507 C C . THR A 1 188 ? 21.570 12.557 5.921 1.00 85.81 188 THR A C 1
ATOM 1509 O O . THR A 1 188 ? 22.557 13.276 6.044 1.00 85.81 188 THR A O 1
ATOM 1512 N N . ARG A 1 189 ? 21.549 11.303 6.386 1.00 83.25 189 ARG A N 1
ATOM 1513 C CA . ARG A 1 189 ? 22.647 10.677 7.130 1.00 83.25 189 ARG A CA 1
ATOM 1514 C C . ARG A 1 189 ? 22.802 9.210 6.765 1.00 83.25 189 ARG A C 1
ATOM 1516 O O . ARG A 1 189 ? 21.810 8.509 6.568 1.00 83.25 189 ARG A O 1
ATOM 1523 N N . ALA A 1 190 ? 24.043 8.737 6.761 1.00 85.50 190 ALA A N 1
ATOM 1524 C CA . ALA A 1 190 ? 24.400 7.325 6.715 1.00 85.50 190 ALA A CA 1
ATOM 1525 C C . ALA A 1 190 ? 25.008 6.925 8.068 1.00 85.50 190 ALA A C 1
ATOM 1527 O O . ALA A 1 190 ? 26.178 7.182 8.352 1.00 85.50 190 ALA A O 1
ATOM 1528 N N . GLY A 1 191 ? 24.199 6.313 8.938 1.00 85.38 191 GLY A N 1
ATOM 1529 C CA . GLY A 1 191 ? 24.612 6.009 10.309 1.00 85.38 191 GLY A CA 1
ATOM 1530 C C . GLY A 1 191 ? 24.864 7.290 11.110 1.00 85.38 191 GLY A C 1
ATOM 1531 O O . GLY A 1 191 ? 23.959 8.107 11.268 1.00 85.38 191 GLY A O 1
ATOM 1532 N N . SER A 1 192 ? 26.089 7.465 11.605 1.00 82.88 192 SER A N 1
ATOM 1533 C CA . SER A 1 192 ? 26.496 8.664 12.357 1.00 82.88 192 SER A CA 1
ATOM 1534 C C . SER A 1 192 ? 27.122 9.758 11.485 1.00 82.88 192 SER A C 1
ATOM 1536 O O . SER A 1 192 ? 27.524 10.789 12.019 1.00 82.88 192 SER A O 1
ATOM 1538 N N . SER A 1 193 ? 27.247 9.537 10.176 1.00 67.75 193 SER A N 1
ATOM 1539 C CA . SER A 1 193 ? 27.871 10.477 9.241 1.00 67.75 193 SER A CA 1
ATOM 1540 C C . SER A 1 193 ? 26.814 11.207 8.416 1.00 67.75 193 SER A C 1
ATOM 1542 O O . SER A 1 193 ? 25.848 10.591 7.960 1.00 67.75 193 SER A O 1
ATOM 1544 N N . ASP A 1 194 ? 27.003 12.510 8.220 1.00 76.81 194 ASP A N 1
ATOM 1545 C CA . ASP A 1 194 ? 26.175 13.314 7.317 1.00 76.81 194 ASP A CA 1
ATOM 1546 C C . ASP A 1 194 ? 26.496 12.974 5.846 1.00 76.81 194 ASP A C 1
ATOM 1548 O O . ASP A 1 194 ? 27.645 12.654 5.521 1.00 76.81 194 ASP A O 1
ATOM 1552 N N . LEU A 1 195 ? 25.462 12.988 4.992 1.00 63.88 195 LEU A N 1
ATOM 1553 C CA . LEU A 1 195 ? 25.522 12.697 3.549 1.00 63.88 195 LEU A CA 1
ATOM 1554 C C . LEU A 1 195 ? 25.507 13.970 2.697 1.00 63.88 195 LEU A C 1
ATOM 1556 O O . LEU A 1 195 ? 24.786 14.922 3.071 1.00 63.88 195 LEU A O 1
#

Nearest PDB structures (foldseek):
  7ot3-assembly1_B  TM=9.448E-01  e=3.852E-08  Homo sapiens
  5f9z-assembly3_A  TM=9.070E-01  e=4.241E-07  Cryptosporidium parvum
  4q15-assembly3_A  TM=9.606E-01  e=1.788E-06  Plasmodium falciparum 3D7
  5f9y-assembly3_A  TM=9.507E-01  e=2.563E-06  Cryptosporidium parvum
  5ifu-assembly2_B  TM=6.399E-01  e=5.263E-06  Plasmodium falciparum 3D7

Radius of gyration: 25.67 Å; Cα contacts (8 Å, |Δi|>4): 94; chains: 1; bounding box: 56×61×60 Å

Foldseek 3Di:
DVVLVVLLVVLVVLVVVLVVLVVDPPHDPVVNVVSVVSNVVSQVVNCVVVVDGDDPPPDDDDDDDDDDDDDDDDDDDDDDDDDPPPPLDQDDDCVPDVVSSVVCCCVSVQQWDDDPDPPDIDGGPVVVVVVVVVCVVVVVVVVVVVDDDDDDDPDDDPVRVVVCCVVCVVLCVQVDDDPCSPPDDDDQDDVPGGD